Protein AF-A0A8J7RUN7-F1 (afdb_monomer)

Foldseek 3Di:
DDDDDDDDDDDDDDDDDDDDDDDPDDPPPPQQFAKAKAFEDDAPVNQKAKDFPDPPDPQQDPPGGIRTAGCAHPVGPHDDLQDKDKDQFTIKIAGQDQFKWQFKAKAKFKDDLPDPQLRVLQQQQKFKHAQNDTDRRHRPDGCCPPVGVVHIHHNGDIGGMIMIGHSNSPSNPDSGSRMYMYMYMYIDGPDD

Sequence (192 aa):
MASRRSVLIGLGGLVAGGGAILGTGAFDTVEAQRTVSVETTGDADALLALTPVNEDGPYVDDSGDTIQLTLGDADGNGLNQNAVTTFEELVAVTNNGTQTVDSITFTVDVTGTGSDDANADHEEAFGIVANGETIAATGDTNILSDDYYDTSLDSGEAVNFGAEIDLLNGDISDFNDDATFTLTISAEATDS

Structure (mmCIF, N/CA/C/O backbone):
data_AF-A0A8J7RUN7-F1
#
_entry.id   AF-A0A8J7RUN7-F1
#
loop_
_atom_site.group_PDB
_atom_site.id
_atom_site.type_symbol
_atom_site.label_atom_id
_atom_site.label_alt_id
_atom_site.label_comp_id
_atom_site.label_asym_id
_atom_site.label_entity_id
_atom_site.label_seq_id
_atom_site.pdbx_PDB_ins_code
_atom_site.Cartn_x
_atom_site.Cartn_y
_atom_site.Cartn_z
_atom_site.occupancy
_atom_site.B_iso_or_equiv
_atom_site.auth_seq_id
_atom_site.auth_comp_id
_atom_site.auth_asym_id
_atom_site.auth_atom_id
_atom_site.pdbx_PDB_model_num
ATOM 1 N N . MET A 1 1 ? 14.518 -11.359 -82.526 1.00 37.84 1 MET A N 1
ATOM 2 C CA . MET A 1 1 ? 14.608 -12.378 -81.457 1.00 37.84 1 MET A CA 1
ATOM 3 C C . MET A 1 1 ? 15.055 -11.668 -80.187 1.00 37.84 1 MET A C 1
ATOM 5 O O . MET A 1 1 ? 15.973 -10.864 -80.263 1.00 37.84 1 MET A O 1
ATOM 9 N N . ALA A 1 2 ? 14.334 -11.854 -79.083 1.00 43.78 2 ALA A N 1
ATOM 10 C CA . ALA A 1 2 ? 14.585 -11.189 -77.805 1.00 43.78 2 ALA A CA 1
ATOM 11 C C . ALA A 1 2 ? 15.950 -11.569 -77.204 1.00 43.78 2 ALA A C 1
ATOM 13 O O . ALA A 1 2 ? 16.348 -12.719 -77.333 1.00 43.78 2 ALA A O 1
ATOM 14 N N . SER A 1 3 ? 16.605 -10.650 -76.485 1.00 48.62 3 SER A N 1
ATOM 15 C CA . SER A 1 3 ? 17.049 -10.901 -75.101 1.00 48.62 3 SER A CA 1
ATOM 16 C C . SER A 1 3 ? 17.715 -9.662 -74.497 1.00 48.62 3 SER A C 1
ATOM 18 O O . SER A 1 3 ? 18.836 -9.294 -74.829 1.00 48.62 3 SER A O 1
ATOM 20 N N . ARG A 1 4 ? 17.018 -9.087 -73.523 1.00 54.78 4 ARG A N 1
ATOM 21 C CA . ARG A 1 4 ? 17.559 -8.383 -72.356 1.00 54.78 4 ARG A CA 1
ATOM 22 C C . ARG A 1 4 ? 18.619 -9.245 -71.640 1.00 54.78 4 ARG A C 1
ATOM 24 O O . ARG A 1 4 ? 18.358 -10.418 -71.384 1.00 54.78 4 ARG A O 1
ATOM 31 N N . ARG A 1 5 ? 19.792 -8.677 -71.349 1.00 61.12 5 ARG A N 1
ATOM 32 C CA . ARG A 1 5 ? 20.817 -9.182 -70.408 1.00 61.12 5 ARG A CA 1
ATOM 33 C C . ARG A 1 5 ? 21.358 -7.945 -69.676 1.00 61.12 5 ARG A C 1
ATOM 35 O O . ARG A 1 5 ? 21.904 -7.068 -70.333 1.00 61.12 5 ARG A O 1
ATOM 42 N N . SER A 1 6 ? 20.907 -7.669 -68.450 1.00 44.03 6 SER A N 1
ATOM 43 C CA . SER A 1 6 ? 21.378 -8.232 -67.162 1.00 44.03 6 SER A CA 1
ATOM 44 C C . SER A 1 6 ? 22.829 -7.813 -66.892 1.00 44.03 6 SER A C 1
ATOM 46 O O . SER A 1 6 ? 23.722 -8.286 -67.582 1.00 44.03 6 SER A O 1
ATOM 48 N N . VAL A 1 7 ? 23.067 -6.740 -66.129 1.00 54.50 7 VAL A N 1
ATOM 49 C CA . VAL A 1 7 ? 23.004 -6.587 -64.652 1.00 54.50 7 VAL A CA 1
ATOM 50 C C . VAL A 1 7 ? 24.372 -6.856 -64.003 1.00 54.50 7 VAL A C 1
ATOM 52 O O . VAL A 1 7 ? 24.853 -7.980 -63.980 1.00 54.50 7 VAL A O 1
ATOM 55 N N . LEU A 1 8 ? 24.930 -5.743 -63.509 1.00 48.66 8 LEU A N 1
ATOM 56 C CA . LEU A 1 8 ? 25.781 -5.518 -62.332 1.00 48.66 8 LEU A CA 1
ATOM 57 C C . LEU A 1 8 ? 27.062 -6.351 -62.131 1.00 48.66 8 LEU A C 1
ATOM 59 O O . LEU A 1 8 ? 27.082 -7.426 -61.543 1.00 48.66 8 LEU A O 1
ATOM 63 N N . ILE A 1 9 ? 28.158 -5.692 -62.516 1.00 54.75 9 ILE A N 1
ATOM 64 C CA . ILE A 1 9 ? 29.414 -5.548 -61.758 1.00 54.75 9 ILE A CA 1
ATOM 65 C C . ILE A 1 9 ? 29.065 -5.127 -60.303 1.00 54.75 9 ILE A C 1
ATOM 67 O O . ILE A 1 9 ? 28.163 -4.321 -60.119 1.00 54.75 9 ILE A O 1
ATOM 71 N N . GLY A 1 10 ? 29.716 -5.591 -59.239 1.00 47.50 10 GLY A N 1
ATOM 72 C CA . GLY A 1 10 ? 31.067 -6.112 -59.201 1.00 47.50 10 GLY A CA 1
ATOM 73 C C . GLY A 1 10 ? 31.466 -6.806 -57.905 1.00 47.50 10 GLY A C 1
ATOM 74 O O . GLY A 1 10 ? 30.709 -6.958 -56.952 1.00 47.50 10 GLY A O 1
ATOM 75 N N . LEU A 1 11 ? 32.717 -7.244 -57.979 1.00 49.31 11 LEU A N 1
ATOM 76 C CA . LEU A 1 11 ? 33.501 -8.014 -57.036 1.00 49.31 11 LEU A CA 1
ATOM 77 C C . LEU A 1 11 ? 33.704 -7.301 -55.690 1.00 49.31 11 LEU A C 1
ATOM 79 O O . LEU A 1 11 ? 34.275 -6.216 -55.634 1.00 49.31 11 LEU A O 1
ATOM 83 N N . GLY A 1 12 ? 33.418 -8.027 -54.618 1.00 43.50 12 GLY A N 1
ATOM 84 C CA . GLY A 1 12 ? 34.161 -8.023 -53.359 1.00 43.50 12 GLY A CA 1
ATOM 85 C C . GLY A 1 12 ? 33.809 -9.347 -52.686 1.00 43.50 12 GLY A C 1
ATOM 86 O O . GLY A 1 12 ? 32.638 -9.669 -52.573 1.00 43.50 12 GLY A O 1
ATOM 87 N N . GLY A 1 13 ? 34.692 -10.263 -52.331 1.00 47.41 13 GLY A N 1
ATOM 88 C CA . GLY A 1 13 ? 36.127 -10.242 -52.135 1.00 47.41 13 GLY A CA 1
ATOM 89 C C . GLY A 1 13 ? 36.350 -11.219 -50.981 1.00 47.41 13 GLY A C 1
ATOM 90 O O . GLY A 1 13 ? 35.940 -10.921 -49.871 1.00 47.41 13 GLY A O 1
ATOM 91 N N . LEU A 1 14 ? 36.961 -12.373 -51.275 1.00 41.72 14 LEU A N 1
ATOM 92 C CA . LEU A 1 14 ? 37.485 -13.373 -50.328 1.00 41.72 14 LEU A CA 1
ATOM 93 C C . LEU A 1 14 ? 36.469 -14.266 -49.583 1.00 41.72 14 LEU A C 1
ATOM 95 O O . LEU A 1 14 ? 36.111 -14.039 -48.435 1.00 41.72 14 LEU A O 1
ATOM 99 N N . VAL A 1 15 ? 36.142 -15.396 -50.218 1.00 52.69 15 VAL A N 1
ATOM 100 C CA . VAL A 1 15 ? 35.814 -16.657 -49.534 1.00 52.69 15 VAL A CA 1
ATOM 101 C C . VAL A 1 15 ? 37.063 -17.533 -49.585 1.00 52.69 15 VAL A C 1
ATOM 103 O O . VAL A 1 15 ? 37.495 -17.861 -50.688 1.00 52.69 15 VAL A O 1
ATOM 106 N N . ALA A 1 16 ? 37.630 -17.892 -48.427 1.00 49.75 16 ALA A N 1
ATOM 107 C CA . ALA A 1 16 ? 38.258 -19.196 -48.146 1.00 49.75 16 ALA A CA 1
ATOM 108 C C . ALA A 1 16 ? 39.084 -19.142 -46.846 1.00 49.75 16 ALA A C 1
ATOM 110 O O . ALA A 1 16 ? 40.251 -18.762 -46.849 1.00 49.75 16 ALA A O 1
ATOM 111 N N . GLY A 1 17 ? 38.489 -19.578 -45.739 1.00 41.03 17 GLY A N 1
ATOM 112 C CA . GLY A 1 17 ? 39.186 -19.857 -44.483 1.00 41.03 17 GLY A CA 1
ATOM 113 C C . GLY A 1 17 ? 38.166 -20.327 -43.455 1.00 41.03 17 GLY A C 1
ATOM 114 O O . GLY A 1 17 ? 37.263 -19.575 -43.125 1.00 41.03 17 GLY A O 1
ATOM 115 N N . GLY A 1 18 ? 38.227 -21.601 -43.069 1.00 44.06 18 GLY A N 1
ATOM 116 C CA . GLY A 1 18 ? 37.151 -22.307 -42.372 1.00 44.06 18 GLY A CA 1
ATOM 117 C C . GLY A 1 18 ? 36.692 -21.695 -41.045 1.00 44.06 18 GLY A C 1
ATOM 118 O O . GLY A 1 18 ? 37.484 -21.151 -40.285 1.00 44.06 18 GLY A O 1
ATOM 119 N N . GLY A 1 19 ? 35.403 -21.874 -40.758 1.00 41.16 19 GLY A N 1
ATOM 120 C CA . GLY A 1 19 ? 34.798 -21.591 -39.461 1.00 41.16 19 GLY A CA 1
ATOM 121 C C . GLY A 1 19 ? 33.314 -21.267 -39.606 1.00 41.16 19 GLY A C 1
ATOM 122 O O . GLY A 1 19 ? 32.979 -20.237 -40.165 1.00 41.16 19 GLY A O 1
ATOM 123 N N . ALA A 1 20 ? 32.463 -22.183 -39.141 1.00 43.12 20 ALA A N 1
ATOM 124 C CA . ALA A 1 20 ? 31.067 -21.987 -38.740 1.00 43.12 20 ALA A CA 1
ATOM 125 C C . ALA A 1 20 ? 30.134 -21.138 -39.643 1.00 43.12 20 ALA A C 1
ATOM 127 O O . ALA A 1 20 ? 30.130 -19.912 -39.645 1.00 43.12 20 ALA A O 1
ATOM 128 N N . ILE A 1 21 ? 29.197 -21.834 -40.294 1.00 52.44 21 ILE A N 1
ATOM 129 C CA . ILE A 1 21 ? 27.798 -21.376 -40.321 1.00 52.44 21 ILE A CA 1
ATOM 130 C C . ILE A 1 21 ? 27.353 -21.253 -38.846 1.00 52.44 21 ILE A C 1
ATOM 132 O O . ILE A 1 21 ? 27.826 -22.055 -38.041 1.00 52.44 21 ILE A O 1
ATOM 136 N N . LEU A 1 22 ? 26.393 -20.369 -38.535 1.00 41.56 22 LEU A N 1
ATOM 137 C CA . LEU A 1 22 ? 25.716 -20.174 -37.230 1.00 41.56 22 LEU A CA 1
ATOM 138 C C . LEU A 1 22 ? 26.396 -19.099 -36.345 1.00 41.56 22 LEU A C 1
ATOM 140 O O . LEU A 1 22 ? 27.591 -19.163 -36.110 1.00 41.56 22 LEU A O 1
ATOM 144 N N . GLY A 1 23 ? 25.712 -18.089 -35.813 1.00 44.91 23 GLY A N 1
ATOM 145 C CA . GLY A 1 23 ? 24.278 -17.852 -35.777 1.00 44.91 23 GLY A CA 1
ATOM 146 C C . GLY A 1 23 ? 23.950 -16.382 -35.539 1.00 44.91 23 GLY A C 1
ATOM 147 O O . GLY A 1 23 ? 24.764 -15.593 -35.071 1.00 44.91 23 GLY A O 1
ATOM 148 N N . THR A 1 24 ? 22.716 -16.046 -35.889 1.00 50.69 24 THR A N 1
ATOM 149 C CA . THR A 1 24 ? 21.921 -15.039 -35.194 1.00 50.69 24 THR A CA 1
ATOM 150 C C . THR A 1 24 ? 22.024 -15.315 -33.693 1.00 50.69 24 THR A C 1
ATOM 152 O O . THR A 1 24 ? 21.424 -16.268 -33.200 1.00 50.69 24 THR A O 1
ATOM 155 N N . GLY A 1 25 ? 22.851 -14.570 -32.979 1.00 40.62 25 GLY A N 1
ATOM 156 C CA . GLY A 1 25 ? 23.018 -14.723 -31.541 1.00 40.62 25 GLY A CA 1
ATOM 157 C C . GLY A 1 25 ? 23.361 -13.356 -30.984 1.00 40.62 25 GLY A C 1
ATOM 158 O O . GLY A 1 25 ? 24.331 -12.759 -31.429 1.00 40.62 25 GLY A O 1
ATOM 159 N N . ALA A 1 26 ? 22.590 -12.783 -30.087 1.00 53.44 26 ALA A N 1
ATOM 160 C CA . ALA A 1 26 ? 21.316 -13.177 -29.516 1.00 53.44 26 ALA A CA 1
ATOM 161 C C . ALA A 1 26 ? 20.659 -11.861 -29.082 1.00 53.44 26 ALA A C 1
ATOM 163 O O . ALA A 1 26 ? 21.292 -10.808 -29.145 1.00 53.44 26 ALA A O 1
ATOM 164 N N . PHE A 1 27 ? 19.400 -11.907 -28.666 1.00 40.06 27 PHE A N 1
ATOM 165 C CA . PHE A 1 27 ? 18.903 -10.881 -27.762 1.00 40.06 27 PHE A CA 1
ATOM 166 C C . PHE A 1 27 ? 19.936 -10.753 -26.638 1.00 40.06 27 PHE A C 1
ATOM 168 O O . PHE A 1 27 ? 20.283 -11.767 -26.029 1.00 40.06 27 PHE A O 1
ATOM 175 N N . ASP A 1 28 ? 20.481 -9.558 -26.425 1.00 37.19 28 ASP A N 1
ATOM 176 C CA . ASP A 1 28 ? 21.028 -9.233 -25.118 1.00 37.19 28 ASP A CA 1
ATOM 177 C C . ASP A 1 28 ? 19.823 -9.360 -24.190 1.00 37.19 28 ASP A C 1
ATOM 179 O O . ASP A 1 28 ? 18.948 -8.494 -24.166 1.00 37.19 28 ASP A O 1
ATOM 183 N N . THR A 1 29 ? 19.667 -10.525 -23.561 1.00 34.75 29 THR A N 1
ATOM 184 C CA . THR A 1 29 ? 18.713 -10.681 -22.476 1.00 34.75 29 THR A CA 1
ATOM 185 C C . THR A 1 29 ? 19.195 -9.687 -21.435 1.00 34.75 29 THR A C 1
ATOM 187 O O . THR A 1 29 ? 20.242 -9.889 -20.825 1.00 34.75 29 THR A O 1
ATOM 190 N N . VAL A 1 30 ? 18.509 -8.552 -21.327 1.00 34.09 30 VAL A N 1
ATOM 191 C CA . VAL A 1 30 ? 18.733 -7.615 -20.236 1.00 34.09 30 VAL A CA 1
ATOM 192 C C . VAL A 1 30 ? 18.234 -8.344 -18.993 1.00 34.09 30 VAL A C 1
ATOM 194 O O . VAL A 1 30 ? 17.037 -8.403 -18.724 1.00 34.09 30 VAL A O 1
ATOM 197 N N . GLU A 1 31 ? 19.167 -9.019 -18.325 1.00 36.66 31 GLU A N 1
ATOM 198 C CA . GLU A 1 31 ? 18.997 -9.660 -17.025 1.00 36.66 31 GLU A CA 1
ATOM 199 C C . GLU A 1 31 ? 18.919 -8.559 -15.974 1.00 36.66 31 GLU A C 1
ATOM 201 O O . GLU A 1 31 ? 19.903 -8.191 -15.336 1.00 36.66 31 GLU A O 1
ATOM 206 N N . ALA A 1 32 ? 17.733 -7.992 -15.864 1.00 32.03 32 ALA A N 1
ATOM 207 C CA . ALA A 1 32 ? 17.407 -6.961 -14.911 1.00 32.03 32 ALA A CA 1
ATOM 208 C C . ALA A 1 32 ? 16.613 -7.609 -13.775 1.00 32.03 32 ALA A C 1
ATOM 210 O O . ALA A 1 32 ? 15.523 -8.146 -13.987 1.00 32.03 32 ALA A O 1
ATOM 211 N N . GLN A 1 33 ? 17.214 -7.645 -12.589 1.00 30.48 33 GLN A N 1
ATOM 212 C CA . GLN A 1 33 ? 16.551 -8.088 -11.364 1.00 30.48 33 GLN A CA 1
ATOM 213 C C . GLN A 1 33 ? 15.736 -6.897 -10.864 1.00 30.48 33 GLN A C 1
ATOM 215 O O . GLN A 1 33 ? 16.323 -5.906 -10.444 1.00 30.48 33 GLN A O 1
ATOM 220 N N . ARG A 1 34 ? 14.405 -6.972 -10.949 1.00 45.78 34 ARG A N 1
ATOM 221 C CA . ARG A 1 34 ? 13.511 -5.860 -10.603 1.00 45.78 34 ARG A CA 1
ATOM 222 C C . ARG A 1 34 ? 12.738 -6.201 -9.341 1.00 45.78 34 ARG A C 1
ATOM 224 O O . ARG A 1 34 ? 11.845 -7.046 -9.347 1.00 45.78 34 ARG A O 1
ATOM 231 N N . THR A 1 35 ? 13.089 -5.544 -8.245 1.00 37.16 35 THR A N 1
ATOM 232 C CA . THR A 1 35 ? 12.407 -5.724 -6.961 1.00 37.16 35 THR A CA 1
ATOM 233 C C . THR A 1 35 ? 11.549 -4.500 -6.692 1.00 37.16 35 THR A C 1
ATOM 235 O O . THR A 1 35 ? 12.094 -3.428 -6.460 1.00 37.16 35 THR A O 1
ATOM 238 N N . VAL A 1 36 ? 10.222 -4.654 -6.666 1.00 46.31 36 VAL A N 1
ATOM 239 C CA . VAL A 1 36 ? 9.333 -3.623 -6.116 1.00 46.31 36 VAL A CA 1
ATOM 240 C C . VAL A 1 36 ? 9.151 -3.911 -4.634 1.00 46.31 36 VAL A C 1
ATOM 242 O O . VAL A 1 36 ? 8.412 -4.796 -4.210 1.00 46.31 36 VAL A O 1
ATOM 245 N N . SER A 1 37 ? 9.910 -3.196 -3.815 1.00 46.38 37 SER A N 1
ATOM 246 C CA . SER A 1 37 ? 9.748 -3.268 -2.368 1.00 46.38 37 SER A CA 1
ATOM 247 C C . SER A 1 37 ? 8.673 -2.274 -1.970 1.00 46.38 37 SER A C 1
ATOM 249 O O . SER A 1 37 ? 8.980 -1.093 -1.987 1.00 46.38 37 SER A O 1
ATOM 251 N N . VAL A 1 38 ? 7.456 -2.728 -1.639 1.00 50.75 38 VAL A N 1
ATOM 252 C CA . VAL A 1 38 ? 6.399 -1.852 -1.117 1.00 50.75 38 VAL A CA 1
ATOM 253 C C . VAL A 1 38 ? 6.602 -1.693 0.386 1.00 50.75 38 VAL A C 1
ATOM 255 O O . VAL A 1 38 ? 6.182 -2.521 1.194 1.00 50.75 38 VAL A O 1
ATOM 258 N N . GLU A 1 39 ? 7.308 -0.636 0.773 1.00 49.03 39 GLU A N 1
ATOM 259 C CA . GLU A 1 39 ? 7.454 -0.281 2.186 1.00 49.03 39 GLU A CA 1
ATOM 260 C C . GLU A 1 39 ? 6.138 0.310 2.686 1.00 49.03 39 GLU A C 1
ATOM 262 O O . GLU A 1 39 ? 5.683 1.320 2.150 1.00 49.03 39 GLU A O 1
ATOM 267 N N . THR A 1 40 ? 5.522 -0.330 3.686 1.00 49.50 40 THR A N 1
ATO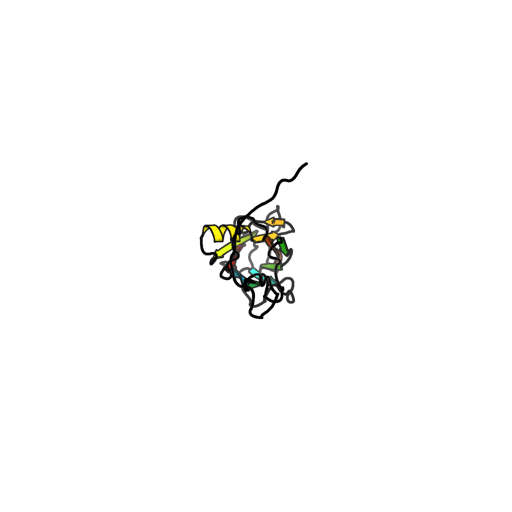M 268 C CA . THR A 1 40 ? 4.313 0.186 4.327 1.00 49.50 40 THR A CA 1
ATOM 269 C C . THR A 1 40 ? 4.718 1.031 5.515 1.00 49.50 40 THR A C 1
ATOM 271 O O . THR A 1 40 ? 5.110 0.499 6.551 1.00 49.50 40 THR A O 1
ATOM 274 N N . THR A 1 41 ? 4.614 2.350 5.400 1.00 52.09 41 THR A N 1
ATOM 275 C CA . THR A 1 41 ? 4.754 3.187 6.596 1.00 52.09 41 THR A CA 1
ATOM 276 C C . THR A 1 41 ? 3.409 3.196 7.312 1.00 52.09 41 THR A C 1
ATOM 278 O O . THR A 1 41 ? 2.417 3.672 6.759 1.00 52.09 41 THR A O 1
ATOM 281 N N . GLY A 1 42 ? 3.370 2.602 8.507 1.00 49.03 42 GLY A N 1
ATOM 282 C CA . GLY A 1 42 ? 2.187 2.593 9.361 1.00 49.03 42 GLY A CA 1
ATOM 283 C C . GLY A 1 42 ? 1.782 3.995 9.824 1.00 49.03 42 GLY A C 1
ATOM 284 O O . GLY A 1 42 ? 2.628 4.881 9.956 1.00 49.03 42 GLY A O 1
ATOM 285 N N . ASP A 1 43 ? 0.475 4.133 10.068 1.00 54.34 43 ASP A N 1
ATOM 286 C CA . ASP A 1 43 ? -0.253 5.279 10.626 1.00 54.34 43 ASP A CA 1
ATOM 287 C C . ASP A 1 43 ? 0.592 6.172 11.557 1.00 54.34 43 ASP A C 1
ATOM 289 O O . ASP A 1 43 ? 1.284 5.684 12.456 1.00 54.34 43 ASP A O 1
ATOM 293 N N . ALA A 1 44 ? 0.475 7.493 11.377 1.00 43.38 44 ALA A N 1
ATOM 294 C CA . ALA A 1 44 ? 1.100 8.511 12.219 1.00 43.38 44 ALA A CA 1
ATOM 295 C C . ALA A 1 44 ? 0.851 8.303 13.732 1.00 43.38 44 ALA A C 1
ATOM 297 O O . ALA A 1 44 ? 1.675 8.748 14.538 1.00 43.38 44 ALA A O 1
ATOM 298 N N . ASP A 1 45 ? -0.220 7.592 14.110 1.00 49.38 45 ASP A N 1
ATOM 299 C CA . ASP A 1 45 ? -0.622 7.291 15.487 1.00 49.38 45 ASP A CA 1
ATOM 300 C C . ASP A 1 45 ? -0.496 5.804 15.915 1.00 49.38 45 ASP A C 1
ATOM 302 O O . ASP A 1 45 ? -0.823 5.466 17.059 1.00 49.38 45 ASP A O 1
ATOM 306 N N . ALA A 1 46 ? 0.046 4.912 15.070 1.00 58.59 46 ALA A N 1
ATOM 307 C CA . ALA A 1 46 ? 0.225 3.473 15.343 1.00 58.59 46 ALA A CA 1
ATOM 308 C C . ALA A 1 46 ? -1.064 2.707 15.744 1.00 58.59 46 ALA A C 1
ATOM 310 O O . ALA A 1 46 ? -1.017 1.733 16.505 1.00 58.59 46 ALA A O 1
ATOM 311 N N . LEU A 1 47 ? -2.224 3.135 15.240 1.00 63.03 47 LEU A N 1
ATOM 312 C CA . LEU A 1 47 ? -3.536 2.538 15.504 1.00 63.03 47 LEU A CA 1
ATOM 313 C C . LEU A 1 47 ? -3.791 1.272 14.686 1.00 63.03 47 LEU A C 1
ATOM 315 O O . LEU A 1 47 ? -4.664 0.490 15.052 1.00 63.03 47 LEU A O 1
ATOM 319 N N . LEU A 1 48 ? -3.058 1.056 13.593 1.00 72.00 48 LEU A N 1
ATOM 320 C CA . LEU A 1 48 ? -3.308 -0.047 12.671 1.00 72.00 48 LEU A CA 1
ATOM 321 C C . LEU A 1 48 ? -2.320 -1.202 12.849 1.00 72.00 48 LEU A C 1
ATOM 323 O O . LEU A 1 48 ? -1.120 -0.997 13.014 1.00 72.00 48 LEU A O 1
ATOM 327 N N . ALA A 1 49 ? -2.832 -2.428 12.753 1.00 74.44 49 ALA A N 1
ATOM 328 C CA . ALA A 1 49 ? -2.032 -3.618 12.494 1.00 74.44 49 ALA A CA 1
ATOM 329 C C . ALA A 1 49 ? -2.237 -4.056 11.038 1.00 74.44 49 ALA A C 1
ATOM 331 O O . ALA A 1 49 ? -3.377 -4.148 10.575 1.00 74.44 49 ALA A O 1
ATOM 332 N N . LEU A 1 50 ? -1.136 -4.326 10.336 1.00 72.25 50 LEU A N 1
ATOM 333 C CA . LEU A 1 50 ? -1.125 -4.810 8.957 1.00 72.25 50 LEU A CA 1
ATOM 334 C C . LEU A 1 50 ? -0.683 -6.270 8.966 1.00 72.25 50 LEU A C 1
ATOM 336 O O . LEU A 1 50 ? 0.395 -6.582 9.465 1.00 72.25 50 LEU A O 1
ATOM 340 N N . THR A 1 51 ? -1.513 -7.165 8.439 1.00 72.88 51 THR A N 1
ATOM 341 C CA . THR A 1 51 ? -1.185 -8.596 8.374 1.00 72.88 51 THR A CA 1
ATOM 342 C C . THR A 1 51 ? -1.471 -9.143 6.984 1.00 72.88 51 THR A C 1
ATOM 344 O O . THR A 1 51 ? -2.564 -8.883 6.468 1.00 72.88 51 THR A O 1
ATOM 347 N N . PRO A 1 52 ? -0.556 -9.916 6.371 1.00 70.94 52 PRO A N 1
ATOM 348 C CA . PRO A 1 52 ? -0.852 -10.596 5.118 1.00 70.94 52 PRO A CA 1
ATOM 349 C C . PRO A 1 52 ? -2.072 -11.503 5.274 1.00 70.94 52 PRO A C 1
ATOM 351 O O . PRO A 1 52 ? -2.179 -12.261 6.235 1.00 70.94 52 PRO A O 1
ATOM 354 N N . VAL A 1 53 ? -2.981 -11.472 4.298 1.00 69.50 53 VAL A N 1
ATOM 355 C CA . VAL A 1 53 ? -4.132 -12.393 4.266 1.00 69.50 53 VAL A CA 1
ATOM 356 C C . VAL A 1 53 ? -3.667 -13.835 4.016 1.00 69.50 53 VAL A C 1
ATOM 358 O O . VAL A 1 53 ? -4.313 -14.789 4.451 1.00 69.50 53 VAL A O 1
ATOM 361 N N . ASN A 1 54 ? -2.524 -14.010 3.344 1.00 65.88 54 ASN A N 1
ATOM 362 C CA . ASN A 1 54 ? -1.899 -15.306 3.105 1.00 65.88 54 ASN A CA 1
ATOM 363 C C . ASN A 1 54 ? -0.414 -15.285 3.500 1.00 65.88 54 ASN A C 1
ATOM 365 O O . ASN A 1 54 ? 0.424 -14.834 2.723 1.00 65.88 54 ASN A O 1
ATOM 369 N N . GLU A 1 55 ? -0.109 -15.808 4.691 1.00 58.66 55 GLU A N 1
ATOM 370 C CA . GLU A 1 55 ? 1.247 -15.884 5.266 1.00 58.66 55 GLU A CA 1
ATOM 371 C C . GLU A 1 55 ? 2.221 -16.750 4.438 1.00 58.66 55 GLU A C 1
ATOM 373 O O . GLU A 1 55 ? 3.430 -16.560 4.515 1.00 58.66 55 GLU A O 1
ATOM 378 N N . ASP A 1 56 ? 1.707 -17.680 3.620 1.00 55.56 56 ASP A N 1
ATOM 379 C CA . ASP A 1 56 ? 2.501 -18.550 2.734 1.00 55.56 56 ASP A CA 1
ATOM 380 C C . ASP A 1 56 ? 2.532 -18.035 1.274 1.00 55.56 56 ASP A C 1
ATOM 382 O O . ASP A 1 56 ? 2.968 -18.740 0.354 1.00 55.56 56 ASP A O 1
ATOM 386 N N . GLY A 1 57 ? 2.008 -16.831 1.019 1.00 52.41 57 GLY A N 1
ATOM 387 C CA . GLY A 1 57 ? 1.980 -16.227 -0.310 1.00 52.41 57 GLY A CA 1
ATOM 388 C C . GLY A 1 57 ? 3.387 -15.839 -0.786 1.00 52.41 57 GLY A C 1
ATOM 389 O O . GLY A 1 57 ? 4.153 -15.270 -0.017 1.00 52.41 57 GLY A O 1
ATOM 390 N N . PRO A 1 58 ? 3.754 -16.054 -2.064 1.00 50.88 58 PRO A N 1
ATOM 391 C CA . PRO A 1 58 ? 5.106 -15.757 -2.563 1.00 50.88 58 PRO A CA 1
ATOM 392 C C . PRO A 1 58 ? 5.388 -14.249 -2.742 1.00 50.88 58 PRO A C 1
ATOM 394 O O . PRO A 1 58 ? 6.344 -13.880 -3.417 1.00 50.88 58 PRO A O 1
ATOM 397 N N . TYR A 1 59 ? 4.524 -13.389 -2.200 1.00 55.00 59 TYR A N 1
ATOM 398 C CA . TYR A 1 59 ? 4.359 -11.984 -2.577 1.00 55.00 59 TYR A CA 1
ATOM 399 C C . TYR A 1 59 ? 4.249 -11.029 -1.380 1.00 55.00 59 TYR A C 1
ATOM 401 O O . TYR A 1 59 ? 4.092 -9.829 -1.586 1.00 55.00 59 TYR A O 1
ATOM 409 N N . VAL A 1 60 ? 4.278 -11.548 -0.147 1.00 55.28 60 VAL A N 1
ATOM 410 C CA . VAL A 1 60 ? 4.263 -10.742 1.079 1.00 55.28 60 VAL A CA 1
ATOM 411 C C . VAL A 1 60 ? 5.218 -11.383 2.081 1.00 55.28 60 VAL A C 1
ATOM 413 O O . VAL A 1 60 ? 5.068 -12.561 2.391 1.00 55.28 60 VAL A O 1
ATOM 416 N N . ASP A 1 61 ? 6.208 -10.630 2.561 1.00 54.78 61 ASP A N 1
ATOM 417 C CA . ASP A 1 61 ? 7.096 -11.053 3.651 1.00 54.78 61 ASP A CA 1
ATOM 418 C C . ASP A 1 61 ? 6.621 -10.424 4.970 1.00 54.78 61 ASP A C 1
ATOM 420 O O . ASP A 1 61 ? 6.318 -9.237 5.024 1.00 54.78 61 ASP A O 1
ATOM 424 N N . ASP A 1 62 ? 6.559 -11.218 6.037 1.00 49.12 62 ASP A N 1
ATOM 425 C CA . ASP A 1 62 ? 6.054 -10.839 7.370 1.00 49.12 62 ASP A CA 1
ATOM 426 C C . ASP A 1 62 ? 7.147 -10.177 8.236 1.00 49.12 62 ASP A C 1
ATOM 428 O O . ASP A 1 62 ? 7.230 -10.350 9.452 1.00 49.12 62 ASP A O 1
ATOM 432 N N . SER A 1 63 ? 8.061 -9.415 7.627 1.00 52.12 63 SER A N 1
ATOM 433 C CA . SER A 1 63 ? 9.132 -8.743 8.378 1.00 52.12 63 SER A CA 1
ATOM 434 C C . SER A 1 63 ? 8.664 -7.493 9.147 1.00 52.12 63 SER A C 1
ATOM 436 O O . SER A 1 63 ? 9.471 -6.855 9.826 1.00 52.12 63 SER A O 1
ATOM 438 N N . GLY A 1 64 ? 7.353 -7.218 9.148 1.00 45.66 64 GLY A N 1
ATOM 439 C CA . GLY A 1 64 ? 6.660 -6.389 10.141 1.00 45.66 64 GLY A CA 1
ATOM 440 C C . GLY A 1 64 ? 6.169 -5.032 9.640 1.00 45.66 64 GLY A C 1
ATOM 441 O O . GLY A 1 64 ? 5.171 -4.553 10.160 1.00 45.66 64 GLY A O 1
ATOM 442 N N . ASP A 1 65 ? 6.806 -4.455 8.615 1.00 48.78 65 ASP A N 1
ATOM 443 C CA . ASP A 1 65 ? 6.484 -3.108 8.099 1.00 48.78 65 ASP A CA 1
ATOM 444 C C . ASP A 1 65 ? 6.649 -2.993 6.562 1.00 48.78 65 ASP A C 1
ATOM 446 O O . ASP A 1 65 ? 6.755 -1.900 6.004 1.00 48.78 65 ASP A O 1
ATOM 450 N N . THR A 1 66 ? 6.767 -4.101 5.826 1.00 48.34 66 THR A N 1
ATOM 451 C CA . THR A 1 66 ? 7.028 -4.066 4.373 1.00 48.34 66 THR A CA 1
ATOM 452 C C . THR A 1 66 ? 6.303 -5.200 3.665 1.00 48.34 66 THR A C 1
ATOM 454 O O . THR A 1 66 ? 6.526 -6.365 3.968 1.00 48.34 66 THR A O 1
ATOM 457 N N . ILE A 1 67 ? 5.476 -4.865 2.674 1.00 55.59 67 ILE A N 1
ATOM 458 C CA . ILE A 1 67 ? 4.906 -5.834 1.735 1.00 55.59 67 ILE A CA 1
ATOM 459 C C . ILE A 1 67 ? 5.869 -5.916 0.549 1.00 55.59 67 ILE A C 1
ATOM 461 O O . ILE A 1 67 ? 5.856 -5.082 -0.348 1.00 55.59 67 ILE A O 1
ATOM 465 N N . GLN A 1 68 ? 6.762 -6.900 0.518 1.00 55.62 68 GLN A N 1
ATOM 466 C CA . GLN A 1 68 ? 7.695 -7.008 -0.605 1.00 55.62 68 GLN A CA 1
ATOM 467 C C . GLN A 1 68 ? 7.085 -7.792 -1.772 1.00 55.62 68 GLN A C 1
ATOM 469 O O . GLN A 1 68 ? 6.870 -8.997 -1.658 1.00 55.62 68 GLN A O 1
ATOM 474 N N . LEU A 1 69 ? 6.884 -7.128 -2.916 1.00 57.88 69 LEU A N 1
ATOM 475 C CA . LEU A 1 69 ? 6.329 -7.745 -4.117 1.00 57.88 69 LEU A CA 1
ATOM 476 C C . LEU A 1 69 ? 7.380 -7.862 -5.231 1.00 57.88 69 LEU A C 1
ATOM 478 O O . LEU A 1 69 ? 7.751 -6.899 -5.899 1.00 57.88 69 LEU A O 1
ATOM 482 N N . THR A 1 70 ? 7.868 -9.074 -5.482 1.00 55.00 70 THR A N 1
ATOM 483 C CA . THR A 1 70 ? 8.909 -9.289 -6.498 1.00 55.00 70 THR A CA 1
ATOM 484 C C . THR A 1 70 ? 8.340 -9.284 -7.927 1.00 55.00 70 THR A C 1
ATOM 486 O O . THR A 1 70 ? 7.570 -10.170 -8.314 1.00 55.00 70 THR A O 1
ATOM 489 N N . LEU A 1 71 ? 8.774 -8.322 -8.753 1.00 53.88 71 LEU A N 1
ATOM 490 C CA . LEU A 1 71 ? 8.419 -8.214 -10.173 1.00 53.88 71 LEU A CA 1
ATOM 491 C C . LEU A 1 71 ? 9.389 -9.004 -11.064 1.00 53.88 71 LEU A C 1
ATOM 493 O O . LEU A 1 71 ? 10.105 -8.446 -11.889 1.00 53.88 71 LEU A O 1
ATOM 497 N N . GLY A 1 72 ? 9.384 -10.324 -10.935 1.00 48.38 72 GLY A N 1
ATOM 498 C CA . GLY A 1 72 ? 10.142 -11.191 -11.839 1.00 48.38 72 GLY A CA 1
ATOM 499 C C . GLY A 1 72 ? 11.581 -11.443 -11.379 1.00 48.38 72 GLY A C 1
ATOM 500 O O . GLY A 1 72 ? 12.269 -10.546 -10.901 1.00 48.38 72 GLY A O 1
ATOM 501 N N . ASP A 1 73 ? 12.063 -12.665 -11.578 1.00 49.56 73 ASP A N 1
ATOM 502 C CA . ASP A 1 73 ? 13.458 -13.062 -11.438 1.00 49.56 73 ASP A CA 1
ATOM 503 C C . ASP A 1 73 ? 13.981 -13.694 -12.741 1.00 49.56 73 ASP A C 1
ATOM 505 O O . ASP A 1 73 ? 13.250 -13.905 -13.716 1.00 49.56 73 ASP A O 1
ATOM 509 N N . ALA A 1 74 ? 15.280 -13.998 -12.761 1.00 41.81 74 ALA A N 1
ATOM 510 C CA . ALA A 1 74 ? 15.962 -14.597 -13.908 1.00 41.81 74 ALA A CA 1
ATOM 511 C C . ALA A 1 74 ? 15.444 -16.005 -14.281 1.00 41.81 74 ALA A C 1
ATOM 513 O O . ALA A 1 74 ? 15.703 -16.478 -15.389 1.00 41.81 74 ALA A O 1
ATOM 514 N N . ASP A 1 75 ? 14.696 -16.659 -13.390 1.00 52.78 75 ASP A N 1
ATOM 515 C CA . ASP A 1 75 ? 14.084 -17.971 -13.598 1.00 52.78 75 ASP A CA 1
ATOM 516 C C . ASP A 1 75 ? 12.635 -17.862 -14.129 1.00 52.78 75 ASP A C 1
ATOM 518 O O . ASP A 1 75 ? 11.999 -18.878 -14.424 1.00 52.78 75 ASP A O 1
ATOM 522 N N . GLY A 1 76 ? 12.127 -16.636 -14.318 1.00 48.28 76 GLY A N 1
ATOM 523 C CA . GLY A 1 76 ? 10.769 -16.351 -14.779 1.00 48.28 76 GLY A CA 1
ATOM 524 C C . GLY A 1 76 ? 9.726 -16.317 -13.658 1.00 48.28 76 GLY A C 1
ATOM 525 O O . GLY A 1 76 ? 8.532 -16.404 -13.950 1.00 48.28 76 GLY A O 1
ATOM 526 N N . ASN A 1 77 ? 10.147 -16.207 -12.393 1.00 51.53 77 ASN A N 1
ATOM 527 C CA . ASN A 1 77 ? 9.250 -16.116 -11.243 1.00 51.53 77 ASN A CA 1
ATOM 528 C C . ASN A 1 77 ? 8.960 -14.656 -10.894 1.00 51.53 77 ASN A C 1
ATOM 530 O O . ASN A 1 77 ? 9.871 -13.912 -10.571 1.00 51.53 77 ASN A O 1
ATOM 534 N N . GLY A 1 78 ? 7.692 -14.250 -10.904 1.00 60.16 78 GLY A N 1
ATOM 535 C CA . GLY A 1 78 ? 7.228 -12.914 -10.511 1.00 60.16 78 GLY A CA 1
ATOM 536 C C . GLY A 1 78 ? 6.245 -12.342 -11.530 1.00 60.16 78 GLY A C 1
ATOM 537 O O . GLY A 1 78 ? 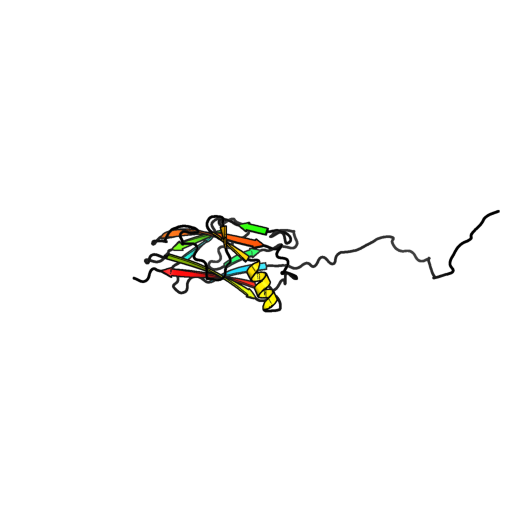5.658 -13.113 -12.294 1.00 60.16 78 GLY A O 1
ATOM 538 N N . LEU A 1 79 ? 5.994 -11.029 -11.517 1.00 64.69 79 LEU A N 1
ATOM 539 C CA . LEU A 1 79 ? 4.919 -10.475 -12.348 1.00 64.69 79 LEU A CA 1
ATOM 540 C C . LEU A 1 79 ? 5.253 -10.486 -13.839 1.00 64.69 79 LEU A C 1
ATOM 542 O O . LEU A 1 79 ? 6.381 -10.246 -14.270 1.00 64.69 79 LEU A O 1
ATOM 546 N N . ASN A 1 80 ? 4.227 -10.751 -14.644 1.00 65.44 80 ASN A N 1
ATOM 547 C CA . ASN A 1 80 ? 4.331 -10.652 -16.088 1.00 65.44 80 ASN A CA 1
ATOM 548 C C . ASN A 1 80 ? 4.388 -9.173 -16.491 1.00 65.44 80 ASN A C 1
ATOM 550 O O . ASN A 1 80 ? 3.398 -8.463 -16.366 1.00 65.44 80 ASN A O 1
ATOM 554 N N . GLN A 1 81 ? 5.524 -8.754 -17.048 1.00 67.75 81 GLN A N 1
ATOM 555 C CA . GLN A 1 81 ? 5.792 -7.379 -17.496 1.00 67.75 81 GLN A CA 1
ATOM 556 C C . GLN A 1 81 ? 4.879 -6.879 -18.628 1.00 67.75 81 GLN A C 1
ATOM 558 O O . GLN A 1 81 ? 4.943 -5.717 -18.996 1.00 67.75 81 GLN A O 1
ATOM 563 N N . ASN A 1 82 ? 4.048 -7.743 -19.210 1.00 73.94 82 ASN A N 1
ATOM 564 C CA . ASN A 1 82 ? 3.043 -7.369 -20.201 1.00 73.94 82 ASN A CA 1
ATOM 565 C C . ASN A 1 82 ? 1.654 -7.831 -19.735 1.00 73.94 82 ASN A C 1
ATOM 567 O O . ASN A 1 82 ? 0.929 -8.522 -20.463 1.00 73.94 82 ASN A O 1
ATOM 571 N N . ALA A 1 83 ? 1.312 -7.517 -18.489 1.00 78.81 83 ALA A N 1
ATOM 572 C CA . ALA A 1 83 ? 0.022 -7.832 -17.900 1.00 78.81 83 ALA A CA 1
ATOM 573 C C . ALA A 1 83 ? -0.401 -6.782 -16.873 1.00 78.81 83 ALA A C 1
ATOM 575 O O . ALA A 1 83 ? 0.433 -6.134 -16.245 1.00 78.81 83 ALA A O 1
ATOM 576 N N . VAL A 1 84 ? -1.713 -6.717 -16.666 1.00 84.75 84 VAL A N 1
ATOM 577 C CA . VAL A 1 84 ? -2.294 -6.213 -15.424 1.00 84.75 84 VAL A CA 1
ATOM 578 C C . VAL A 1 84 ? -2.306 -7.375 -14.441 1.00 84.75 84 VAL A C 1
ATOM 580 O O . VAL A 1 84 ? -2.821 -8.452 -14.765 1.00 84.75 84 VAL A O 1
ATOM 583 N N . THR A 1 85 ? -1.704 -7.184 -13.273 1.00 82.75 85 THR A N 1
ATOM 584 C CA . THR A 1 85 ? -1.753 -8.165 -12.187 1.00 82.75 85 THR A CA 1
ATOM 585 C C . THR A 1 85 ? -2.542 -7.585 -11.032 1.00 82.75 85 THR A C 1
ATOM 587 O O . THR A 1 85 ? -2.145 -6.569 -10.474 1.00 82.75 85 THR A O 1
ATOM 590 N N . THR A 1 86 ? -3.608 -8.273 -10.640 1.00 85.62 86 THR A N 1
ATOM 591 C CA . THR A 1 86 ? -4.488 -7.849 -9.552 1.00 85.62 86 THR A CA 1
ATOM 592 C C . THR A 1 86 ? -4.441 -8.876 -8.424 1.00 85.62 86 THR A C 1
ATOM 594 O O . THR A 1 86 ? -4.612 -10.078 -8.645 1.00 85.62 86 THR A O 1
ATOM 597 N N . PHE A 1 87 ? -4.231 -8.390 -7.209 1.00 83.62 87 PHE A N 1
ATOM 598 C CA . PHE A 1 87 ? -4.386 -9.111 -5.954 1.00 83.62 87 PHE A CA 1
ATOM 599 C C . PHE A 1 87 ? -5.580 -8.488 -5.239 1.00 83.62 87 PHE A C 1
ATOM 601 O O . PHE A 1 87 ? -5.527 -7.303 -4.953 1.00 83.62 87 PHE A O 1
ATOM 608 N N . GLU A 1 88 ? -6.656 -9.233 -4.976 1.00 82.38 88 GLU A N 1
ATOM 609 C CA . GLU A 1 88 ? -7.892 -8.647 -4.418 1.00 82.38 88 GLU A CA 1
ATOM 610 C C . GLU A 1 88 ? -7.835 -8.452 -2.895 1.00 82.38 88 GLU A C 1
ATOM 612 O O . GLU A 1 88 ? -8.289 -7.438 -2.377 1.00 82.38 88 GLU A O 1
ATOM 617 N N . GLU A 1 89 ? -7.252 -9.409 -2.172 1.00 85.56 89 GLU A N 1
ATOM 618 C CA . GLU A 1 89 ? -7.179 -9.411 -0.708 1.00 85.56 89 GLU A CA 1
ATOM 619 C C . GLU A 1 89 ? -5.761 -9.793 -0.283 1.00 85.56 89 GLU A C 1
ATOM 621 O O . GLU A 1 89 ? -5.454 -10.959 -0.032 1.00 85.56 89 GLU A O 1
ATOM 626 N N . LEU A 1 90 ? -4.864 -8.809 -0.286 1.00 80.88 90 LEU A N 1
ATOM 627 C CA . LEU A 1 90 ? -3.448 -9.015 0.001 1.00 80.88 90 LEU A CA 1
ATOM 628 C C . LEU A 1 90 ? -3.151 -8.824 1.490 1.00 80.88 90 LEU A C 1
ATOM 630 O O . LEU A 1 90 ? -2.452 -9.642 2.090 1.00 80.88 90 LEU A O 1
ATOM 634 N N . VAL A 1 91 ? -3.708 -7.769 2.088 1.00 83.19 91 VAL A N 1
ATOM 635 C CA . VAL A 1 91 ? -3.434 -7.365 3.470 1.00 83.19 91 VAL A CA 1
ATOM 636 C C . VAL A 1 91 ? -4.717 -7.009 4.203 1.00 83.19 91 VAL A C 1
ATOM 638 O O . VAL A 1 91 ? -5.574 -6.299 3.683 1.00 83.19 91 VAL A O 1
ATOM 641 N N . ALA A 1 92 ? -4.825 -7.504 5.433 1.00 85.81 92 ALA A N 1
ATOM 642 C CA . ALA A 1 92 ? -5.843 -7.103 6.385 1.00 85.81 92 ALA A CA 1
ATOM 643 C C . ALA A 1 92 ? -5.332 -5.913 7.207 1.00 85.81 92 ALA A C 1
ATOM 645 O O . ALA A 1 92 ? -4.256 -5.976 7.808 1.00 85.81 92 ALA A O 1
ATOM 646 N N . VAL A 1 93 ? -6.124 -4.845 7.241 1.00 86.00 93 VAL A N 1
ATOM 647 C CA . VAL A 1 93 ? -5.903 -3.650 8.057 1.00 86.00 93 VAL A CA 1
ATOM 648 C C . VAL A 1 93 ? -6.827 -3.734 9.257 1.00 86.00 93 VAL A C 1
ATOM 650 O O . VAL A 1 93 ? -8.044 -3.660 9.107 1.00 86.00 93 VAL A O 1
ATOM 653 N N . THR A 1 94 ? -6.252 -3.904 10.444 1.00 86.81 94 THR A N 1
ATOM 654 C CA . THR A 1 94 ? -7.001 -4.048 11.698 1.00 86.81 94 THR A CA 1
ATOM 655 C C . THR A 1 94 ? -6.830 -2.813 12.568 1.00 86.81 94 THR A C 1
ATOM 657 O O . THR A 1 94 ? -5.700 -2.394 12.816 1.00 86.81 94 THR A O 1
ATOM 660 N N . ASN A 1 95 ? -7.923 -2.273 13.109 1.00 86.94 95 ASN A N 1
ATOM 661 C CA . ASN A 1 95 ? -7.851 -1.238 14.137 1.00 86.94 95 ASN A CA 1
ATOM 662 C C . ASN A 1 95 ? -7.415 -1.853 15.480 1.00 86.94 95 ASN A C 1
ATOM 664 O O . ASN A 1 95 ? -8.199 -2.493 16.179 1.00 86.94 95 ASN A O 1
ATOM 668 N N . ASN A 1 96 ? -6.155 -1.655 15.855 1.00 84.25 96 ASN A N 1
ATOM 669 C CA . ASN A 1 96 ? -5.575 -2.063 17.135 1.00 84.25 96 ASN A CA 1
ATOM 670 C C . ASN A 1 96 ? -5.691 -0.965 18.217 1.00 84.25 96 ASN A C 1
ATOM 672 O O . ASN A 1 96 ? -5.287 -1.155 19.368 1.00 84.25 96 ASN A O 1
ATOM 676 N N . GLY A 1 97 ? -6.235 0.198 17.854 1.00 81.56 97 GLY A N 1
ATOM 677 C CA . GLY A 1 97 ? -6.537 1.300 18.753 1.00 81.56 97 GLY A CA 1
ATOM 678 C C . GLY A 1 97 ? -7.839 1.111 19.533 1.00 81.56 97 GLY A C 1
ATOM 679 O O . GLY A 1 97 ? -8.554 0.117 19.412 1.00 81.56 97 GLY A O 1
ATOM 680 N N . THR A 1 98 ? -8.156 2.097 20.375 1.00 82.94 98 THR A N 1
ATOM 681 C CA . THR A 1 98 ? -9.421 2.151 21.135 1.00 82.94 98 THR A CA 1
ATOM 682 C C . THR A 1 98 ? -10.441 3.124 20.551 1.00 82.94 98 THR A C 1
ATOM 684 O O . THR A 1 98 ? -11.560 3.192 21.051 1.00 82.94 98 THR A O 1
ATOM 687 N N . GLN A 1 99 ? -10.035 3.928 19.568 1.00 84.06 99 GLN A N 1
ATOM 688 C CA . GLN A 1 99 ? -10.890 4.898 18.886 1.00 84.06 99 GLN A CA 1
ATOM 689 C C . GLN A 1 99 ? -11.391 4.277 17.588 1.00 84.06 99 GLN A C 1
ATOM 691 O O . GLN A 1 99 ? -10.643 3.540 16.949 1.00 84.06 99 GLN A O 1
ATOM 696 N N . THR A 1 100 ? -12.632 4.565 17.213 1.00 87.19 100 THR A N 1
ATOM 697 C CA . THR A 1 100 ? -13.185 4.142 15.925 1.00 87.19 100 THR A CA 1
ATOM 698 C C . THR A 1 100 ? -12.454 4.871 14.796 1.00 87.19 100 THR A C 1
ATOM 700 O O . THR A 1 100 ? -12.286 6.089 14.859 1.00 87.19 100 THR A O 1
ATOM 703 N N . VAL A 1 101 ? -12.006 4.116 13.792 1.00 87.62 101 VAL A N 1
ATOM 704 C CA . VAL A 1 101 ? -11.375 4.628 12.566 1.00 87.62 101 VAL A CA 1
ATOM 705 C C . VAL A 1 101 ? -12.446 4.735 11.487 1.00 87.6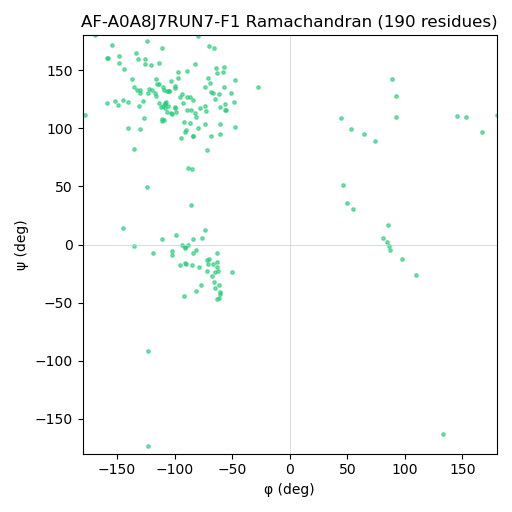2 101 VAL A C 1
ATOM 707 O O . VAL A 1 101 ? -13.157 3.762 11.233 1.00 87.62 101 VAL A O 1
ATOM 710 N N . ASP A 1 102 ? -12.578 5.901 10.866 1.00 91.25 102 ASP A N 1
ATOM 711 C CA . ASP A 1 102 ? -13.566 6.170 9.810 1.00 91.25 102 ASP A CA 1
ATOM 712 C C . ASP A 1 102 ? -12.932 6.549 8.466 1.00 91.25 102 ASP A C 1
ATOM 714 O O . ASP A 1 102 ? -13.629 6.594 7.448 1.00 91.25 102 ASP A O 1
ATOM 718 N N . SER A 1 103 ? -11.611 6.735 8.433 1.00 90.81 103 SER A N 1
ATOM 719 C CA . SER A 1 103 ? -10.858 6.959 7.205 1.00 90.81 103 SER A CA 1
ATOM 720 C C . SER A 1 103 ? -9.654 6.038 7.107 1.00 90.81 103 SER A C 1
ATOM 722 O O . SER A 1 103 ? -8.865 5.957 8.046 1.00 90.81 103 SER A O 1
ATOM 724 N N . ILE A 1 104 ? -9.505 5.363 5.964 1.00 90.69 104 ILE A N 1
ATOM 725 C CA . ILE A 1 104 ? -8.260 4.714 5.543 1.00 90.69 104 ILE A CA 1
ATOM 726 C C . ILE A 1 104 ? -7.972 5.136 4.104 1.00 90.69 104 ILE A C 1
ATOM 728 O O . ILE A 1 104 ? -8.761 4.843 3.202 1.00 90.69 104 ILE A O 1
ATOM 732 N N . THR A 1 105 ? -6.833 5.789 3.889 1.00 90.75 105 THR A N 1
ATOM 733 C CA . THR A 1 105 ? -6.368 6.230 2.571 1.00 90.75 105 THR A CA 1
ATOM 734 C C . THR A 1 105 ? -4.964 5.710 2.278 1.00 90.75 105 THR A C 1
ATOM 736 O O . THR A 1 105 ? -4.217 5.316 3.177 1.00 90.75 105 THR A O 1
ATOM 739 N N . PHE A 1 106 ? -4.614 5.687 0.994 1.00 88.94 106 PHE A N 1
ATOM 740 C CA . PHE A 1 106 ? -3.369 5.112 0.497 1.00 88.94 106 PHE A CA 1
ATOM 741 C C . PHE A 1 106 ? -2.673 6.095 -0.429 1.00 88.94 106 PHE A C 1
ATOM 743 O O . PHE A 1 106 ? -3.315 6.616 -1.341 1.00 88.94 106 PHE A O 1
ATOM 750 N N . THR A 1 107 ? -1.372 6.288 -0.240 1.00 88.56 107 THR A N 1
ATOM 751 C CA . THR A 1 107 ? -0.512 7.064 -1.137 1.00 88.56 107 THR A CA 1
ATOM 752 C C . THR A 1 107 ? 0.639 6.193 -1.607 1.00 88.56 107 THR A C 1
ATOM 754 O O . THR A 1 107 ? 1.287 5.559 -0.778 1.00 88.56 107 THR A O 1
ATOM 757 N N . VAL A 1 108 ? 0.899 6.154 -2.911 1.00 88.06 108 VAL A N 1
ATOM 758 C CA . VAL A 1 108 ? 2.106 5.538 -3.464 1.00 88.06 108 VAL A CA 1
ATOM 759 C C . VAL A 1 108 ? 3.080 6.626 -3.901 1.00 88.06 108 VAL A C 1
ATOM 761 O O . VAL A 1 108 ? 2.695 7.567 -4.587 1.00 88.06 108 VAL A O 1
ATOM 764 N N . ASP A 1 109 ? 4.335 6.483 -3.497 1.00 87.00 109 ASP A N 1
ATOM 765 C CA . ASP A 1 109 ? 5.440 7.332 -3.931 1.00 87.00 109 ASP A CA 1
ATOM 766 C C . ASP A 1 109 ? 6.477 6.462 -4.635 1.00 87.00 109 ASP A C 1
ATOM 768 O O . ASP A 1 109 ? 6.880 5.418 -4.110 1.00 87.00 109 ASP A O 1
ATOM 772 N N . VAL A 1 110 ? 6.950 6.889 -5.805 1.00 86.62 110 VAL A N 1
ATOM 773 C CA . VAL A 1 110 ? 8.001 6.177 -6.535 1.00 86.62 110 VAL A CA 1
ATOM 774 C C . VAL A 1 110 ? 9.274 7.005 -6.592 1.00 86.62 110 VAL A C 1
ATOM 776 O O . VAL A 1 110 ? 9.277 8.212 -6.823 1.00 86.62 110 VAL A O 1
ATOM 779 N N . THR A 1 111 ? 10.410 6.342 -6.396 1.00 85.44 111 THR A N 1
ATOM 780 C CA . THR A 1 111 ? 11.734 6.942 -6.585 1.00 85.44 111 THR A CA 1
ATOM 781 C C . THR A 1 111 ? 12.639 6.017 -7.390 1.00 85.44 111 THR A C 1
ATOM 783 O O . THR A 1 111 ? 12.352 4.838 -7.556 1.00 85.44 111 THR A O 1
ATOM 786 N N . GLY A 1 112 ? 13.752 6.539 -7.913 1.00 82.56 112 GLY A N 1
ATOM 787 C CA . GLY A 1 112 ? 14.758 5.714 -8.596 1.00 82.56 112 GLY A CA 1
ATOM 788 C C . GLY A 1 112 ? 14.492 5.434 -10.080 1.00 82.56 112 GLY A C 1
ATOM 789 O O . GLY A 1 112 ? 15.320 4.803 -10.724 1.00 82.56 112 GLY A O 1
ATOM 790 N N . THR A 1 113 ? 13.425 5.971 -10.684 1.00 81.25 113 THR A N 1
ATOM 791 C CA . THR A 1 113 ? 13.127 5.777 -12.127 1.00 81.25 113 THR A CA 1
ATOM 792 C C . THR A 1 113 ? 13.924 6.704 -13.061 1.00 81.25 113 THR A C 1
ATOM 794 O O . THR A 1 113 ? 13.868 6.581 -14.281 1.00 81.25 113 THR A O 1
ATOM 797 N N . GLY A 1 114 ? 14.714 7.629 -12.504 1.00 83.31 114 GLY A N 1
ATOM 798 C CA . GLY A 1 114 ? 15.606 8.526 -13.251 1.00 83.31 114 GLY A CA 1
ATOM 799 C C . GLY A 1 114 ? 15.049 9.927 -13.534 1.00 83.31 114 GLY A C 1
ATOM 800 O O . GLY A 1 114 ? 15.830 10.811 -13.892 1.00 83.31 114 GLY A O 1
ATOM 801 N N . SER A 1 115 ? 13.750 10.170 -13.328 1.00 87.19 115 SER A N 1
ATOM 802 C CA . SER A 1 115 ? 13.140 11.510 -13.372 1.00 87.19 115 SER A CA 1
ATOM 803 C C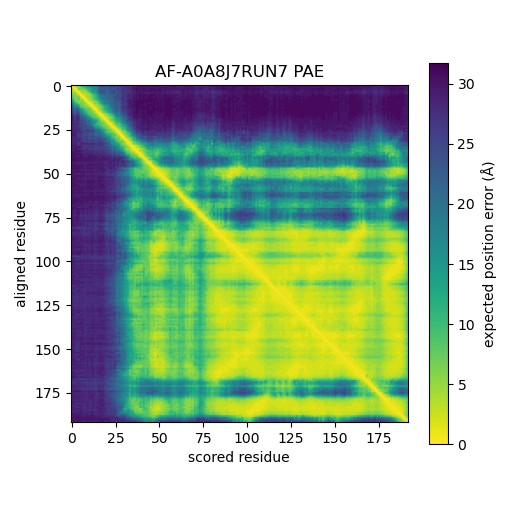 . SER A 1 115 ? 11.824 11.560 -12.593 1.00 87.19 115 SER A C 1
ATOM 805 O O . SER A 1 115 ? 11.218 10.519 -12.373 1.00 87.19 115 SER A O 1
ATOM 807 N N . ASP A 1 116 ? 11.372 12.760 -12.222 1.00 88.56 116 ASP A N 1
ATOM 808 C CA . ASP A 1 116 ? 10.090 12.940 -11.524 1.00 88.56 116 ASP A CA 1
ATOM 809 C C . ASP A 1 116 ? 8.897 12.546 -12.413 1.00 88.56 116 ASP A C 1
ATOM 811 O O . ASP A 1 116 ? 7.962 11.924 -11.924 1.00 88.56 116 ASP A O 1
ATOM 815 N N . ASP A 1 117 ? 8.959 12.836 -13.720 1.00 88.69 117 ASP A N 1
ATOM 816 C CA . ASP A 1 117 ? 7.918 12.427 -14.678 1.00 88.69 117 ASP A CA 1
ATOM 817 C C . ASP A 1 117 ? 7.811 10.893 -14.736 1.00 88.69 117 ASP A C 1
ATOM 819 O O . ASP A 1 117 ? 6.730 10.334 -14.601 1.00 88.69 117 ASP A O 1
ATOM 823 N N . ALA A 1 118 ? 8.952 10.202 -14.828 1.00 86.00 118 ALA A N 1
ATOM 824 C CA . ALA A 1 118 ? 8.971 8.742 -14.824 1.00 86.00 118 ALA A CA 1
ATOM 825 C C . ALA A 1 118 ? 8.497 8.146 -13.485 1.00 86.00 118 ALA A C 1
ATOM 827 O O . ALA A 1 118 ? 7.893 7.079 -13.498 1.00 86.00 118 ALA A O 1
ATOM 828 N N . ASN A 1 119 ? 8.735 8.805 -12.342 1.00 87.12 119 ASN A N 1
ATOM 829 C CA . ASN A 1 119 ? 8.178 8.354 -11.063 1.00 87.12 119 ASN A CA 1
ATOM 830 C C . ASN A 1 119 ? 6.647 8.425 -11.099 1.00 87.12 119 ASN A C 1
ATOM 832 O O . ASN A 1 119 ? 6.003 7.432 -10.784 1.00 87.12 119 ASN A O 1
ATOM 836 N N . ALA A 1 120 ? 6.082 9.541 -11.568 1.00 88.88 120 ALA A N 1
ATOM 837 C CA . ALA A 1 120 ? 4.635 9.716 -11.678 1.00 88.88 120 ALA A CA 1
ATOM 838 C C . ALA A 1 120 ? 3.986 8.674 -12.610 1.00 88.88 120 ALA A C 1
ATOM 840 O O . ALA A 1 120 ? 2.956 8.097 -12.266 1.00 88.88 120 ALA A O 1
ATOM 841 N N . ASP A 1 121 ? 4.623 8.362 -13.745 1.00 87.19 121 ASP A N 1
ATOM 842 C CA . ASP A 1 121 ? 4.140 7.316 -14.662 1.00 87.19 121 ASP A CA 1
ATOM 843 C C . ASP A 1 121 ? 4.113 5.927 -13.985 1.00 87.19 121 ASP A C 1
ATOM 845 O O . ASP A 1 121 ? 3.229 5.105 -14.245 1.00 87.19 121 ASP A O 1
ATOM 849 N N . HIS A 1 122 ? 5.077 5.650 -13.098 1.00 85.62 122 HIS A N 1
ATOM 850 C CA . HIS A 1 122 ? 5.122 4.409 -12.318 1.00 85.62 122 HIS A CA 1
ATOM 851 C C . HIS A 1 122 ? 4.121 4.411 -11.152 1.00 85.62 122 HIS A C 1
ATOM 853 O O . HIS A 1 122 ? 3.562 3.360 -10.848 1.00 85.62 122 HIS A O 1
ATOM 859 N N . GLU A 1 123 ? 3.870 5.555 -10.513 1.00 88.88 123 GLU A N 1
ATOM 860 C CA . GLU A 1 123 ? 2.833 5.707 -9.482 1.00 88.88 123 GLU A CA 1
ATOM 861 C C . GLU A 1 123 ? 1.445 5.400 -10.059 1.00 88.88 123 GLU A C 1
ATOM 863 O O . GLU A 1 123 ? 0.678 4.660 -9.449 1.00 88.88 123 GLU A O 1
ATOM 868 N N . GLU A 1 124 ? 1.148 5.873 -11.276 1.00 89.50 124 GLU A N 1
ATOM 869 C CA . GLU A 1 124 ? -0.121 5.593 -11.968 1.00 89.50 124 GLU A CA 1
ATOM 870 C C . GLU A 1 124 ? -0.296 4.106 -12.325 1.00 89.50 124 GLU A C 1
ATOM 872 O O . GLU A 1 124 ? -1.417 3.614 -12.447 1.00 89.50 124 GLU A O 1
ATOM 877 N N . ALA A 1 125 ? 0.804 3.361 -12.437 1.00 87.00 125 ALA A N 1
ATOM 878 C CA . ALA A 1 125 ? 0.779 1.919 -12.660 1.00 87.00 125 ALA A CA 1
ATOM 879 C C . ALA A 1 125 ? 0.298 1.122 -11.439 1.00 87.00 125 ALA A C 1
ATOM 881 O O . ALA A 1 125 ? -0.002 -0.066 -11.574 1.00 87.00 125 ALA A O 1
ATOM 882 N N . PHE A 1 126 ? 0.291 1.733 -10.250 1.00 87.56 126 PHE A N 1
ATOM 883 C CA . PHE A 1 126 ? -0.017 1.074 -8.988 1.00 87.56 126 PHE A CA 1
ATOM 884 C C . PHE A 1 126 ? -1.385 1.517 -8.455 1.00 87.56 126 PHE A C 1
ATOM 886 O O . PHE A 1 126 ? -1.607 2.675 -8.099 1.00 87.56 126 PHE A O 1
ATOM 893 N N . GLY A 1 127 ? -2.304 0.561 -8.350 1.00 91.50 127 GLY A N 1
ATOM 894 C CA . GLY A 1 127 ? -3.636 0.749 -7.788 1.00 91.50 127 GLY A CA 1
ATOM 895 C C . GLY A 1 127 ? -3.833 -0.025 -6.489 1.00 91.50 127 GLY A C 1
ATOM 896 O O . GLY A 1 127 ? -3.194 -1.049 -6.244 1.00 91.50 127 GLY A O 1
ATOM 897 N N . ILE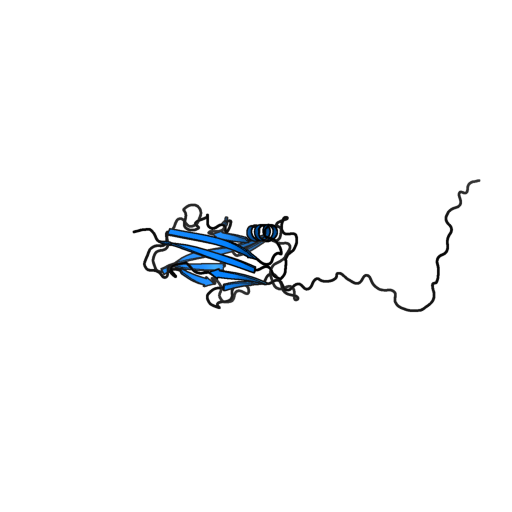 A 1 128 ? -4.771 0.437 -5.667 1.00 92.88 128 ILE A N 1
ATOM 898 C CA . ILE A 1 128 ? -5.269 -0.305 -4.503 1.00 92.88 128 ILE A CA 1
ATOM 899 C C . ILE A 1 128 ? -6.581 -0.964 -4.879 1.00 92.88 128 ILE A C 1
ATOM 901 O O . ILE A 1 128 ? -7.433 -0.337 -5.494 1.00 92.88 128 ILE A O 1
ATOM 905 N N . VAL A 1 129 ? -6.761 -2.222 -4.494 1.00 93.38 129 VAL A N 1
ATOM 906 C CA . VAL A 1 129 ? -8.026 -2.930 -4.696 1.00 93.38 129 VAL A CA 1
ATOM 907 C C . VAL A 1 129 ? -8.804 -2.908 -3.388 1.00 93.38 129 VAL A C 1
ATOM 909 O O . VAL A 1 129 ? -8.351 -3.456 -2.385 1.00 93.38 129 VAL A O 1
ATOM 912 N N . ALA A 1 130 ? -9.976 -2.283 -3.387 1.00 94.19 130 ALA A N 1
ATOM 913 C CA . ALA A 1 1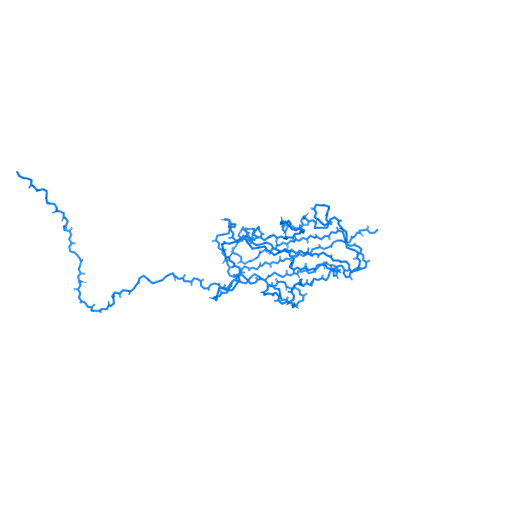30 ? -10.871 -2.217 -2.239 1.00 94.19 130 ALA A CA 1
ATOM 914 C C . ALA A 1 130 ? -12.264 -2.694 -2.654 1.00 94.19 130 ALA A C 1
ATOM 916 O O . ALA A 1 130 ? -12.842 -2.186 -3.610 1.00 94.19 130 ALA A O 1
ATOM 917 N N . ASN A 1 131 ? -12.794 -3.706 -1.961 1.00 93.06 131 ASN A N 1
ATOM 918 C CA . ASN A 1 131 ? -14.089 -4.323 -2.270 1.00 93.06 131 ASN A CA 1
ATOM 919 C C . ASN A 1 131 ? -14.273 -4.711 -3.761 1.00 93.06 131 ASN A C 1
ATOM 921 O O . ASN A 1 131 ? -15.365 -4.614 -4.320 1.00 93.06 131 ASN A O 1
ATOM 925 N N . GLY A 1 132 ? -13.190 -5.148 -4.416 1.00 90.25 132 GLY A N 1
ATOM 926 C CA . GLY A 1 132 ? -13.185 -5.548 -5.828 1.00 90.25 132 GLY A CA 1
ATOM 927 C C . GLY A 1 132 ? -13.091 -4.400 -6.841 1.00 90.25 132 GLY A C 1
ATOM 928 O O . GLY A 1 132 ? -13.174 -4.661 -8.041 1.00 90.25 132 GLY A O 1
ATOM 929 N N . GLU A 1 133 ? -12.908 -3.157 -6.393 1.00 94.12 133 GLU A N 1
ATOM 930 C CA . GLU A 1 133 ? -12.675 -1.996 -7.252 1.00 94.12 133 GLU A CA 1
ATOM 931 C C . GLU A 1 133 ? -11.239 -1.484 -7.107 1.00 94.12 133 GLU A C 1
ATOM 933 O O . GLU A 1 133 ? -10.712 -1.389 -5.998 1.00 94.12 133 GLU A O 1
ATOM 938 N N . THR A 1 134 ? -10.602 -1.169 -8.238 1.00 94.25 134 THR A N 1
ATOM 939 C CA . THR A 1 134 ? -9.262 -0.574 -8.265 1.00 94.25 134 THR A CA 1
ATOM 940 C C . THR A 1 134 ? -9.367 0.944 -8.148 1.00 94.25 134 THR A C 1
ATOM 942 O O . THR A 1 134 ? -10.052 1.592 -8.941 1.00 94.25 134 THR A O 1
ATOM 945 N N . ILE A 1 135 ? -8.646 1.511 -7.187 1.00 94.56 135 ILE A N 1
ATOM 946 C CA . ILE A 1 135 ? -8.571 2.944 -6.908 1.00 94.56 135 ILE A CA 1
ATOM 947 C C . ILE A 1 135 ? -7.134 3.444 -7.034 1.00 94.56 135 ILE A C 1
ATOM 949 O O . ILE A 1 135 ? -6.175 2.697 -6.824 1.00 94.56 135 ILE A O 1
ATOM 953 N N . ALA A 1 136 ? -6.982 4.732 -7.331 1.00 93.25 136 ALA A N 1
ATOM 954 C CA . ALA A 1 136 ? -5.676 5.376 -7.342 1.00 93.25 136 ALA A CA 1
ATOM 955 C C . ALA A 1 136 ? -5.166 5.598 -5.907 1.00 93.25 136 ALA A C 1
ATOM 957 O O . ALA A 1 136 ? -5.900 6.083 -5.041 1.00 93.25 136 ALA A O 1
ATOM 958 N N . ALA A 1 137 ? -3.893 5.285 -5.667 1.00 90.44 137 ALA A N 1
ATOM 959 C CA . ALA A 1 137 ? -3.229 5.495 -4.384 1.00 90.44 137 ALA A CA 1
ATOM 960 C C . ALA A 1 137 ? -2.684 6.933 -4.270 1.00 90.44 137 ALA A C 1
ATOM 962 O O . ALA A 1 137 ? -1.476 7.140 -4.225 1.00 90.44 137 ALA A O 1
ATOM 963 N N . THR A 1 138 ? -3.562 7.942 -4.256 1.00 92.56 138 THR A N 1
ATOM 964 C CA . THR A 1 138 ? -3.170 9.371 -4.172 1.00 92.56 138 THR A CA 1
ATOM 965 C C . THR A 1 138 ? -3.348 9.988 -2.783 1.00 92.56 138 THR A C 1
ATOM 967 O O . THR A 1 138 ? -2.969 11.133 -2.559 1.00 92.56 138 THR A O 1
ATOM 970 N N . GLY A 1 139 ? -3.924 9.248 -1.836 1.00 88.69 139 GLY A N 1
ATOM 971 C CA . GLY A 1 139 ? -4.298 9.723 -0.501 1.00 88.69 139 GLY A CA 1
ATOM 972 C C . GLY A 1 139 ? -5.687 10.364 -0.427 1.00 88.69 139 GLY A C 1
ATOM 973 O O . GLY A 1 139 ? -6.152 10.668 0.668 1.00 88.69 139 GLY A O 1
ATOM 974 N N . ASP A 1 140 ? -6.375 10.530 -1.561 1.00 92.62 140 ASP A N 1
ATOM 975 C CA . ASP A 1 140 ? -7.670 11.226 -1.629 1.00 92.62 140 ASP A CA 1
ATOM 976 C C . ASP A 1 140 ? -8.885 10.302 -1.446 1.00 92.62 140 ASP A C 1
ATOM 978 O O . ASP A 1 140 ? -10.001 10.773 -1.216 1.00 92.62 140 ASP A O 1
ATOM 982 N N . THR A 1 141 ? -8.690 8.989 -1.583 1.00 94.88 141 THR A N 1
ATOM 983 C CA . THR A 1 141 ? -9.780 8.006 -1.581 1.00 94.88 141 THR A CA 1
ATOM 984 C C . THR A 1 141 ? -9.812 7.243 -0.264 1.00 94.88 141 THR A C 1
ATOM 986 O O . THR A 1 141 ? -8.859 6.542 0.072 1.00 94.88 141 THR A O 1
ATOM 989 N N . ASN A 1 142 ? -10.929 7.365 0.458 1.00 94.62 142 ASN A N 1
ATOM 990 C CA . ASN A 1 142 ? -11.197 6.612 1.678 1.00 94.62 142 ASN A CA 1
ATOM 991 C C . ASN A 1 142 ? -11.900 5.289 1.353 1.00 94.62 142 ASN A C 1
ATOM 993 O O . ASN A 1 142 ? -13.050 5.301 0.918 1.00 94.62 142 ASN A O 1
ATOM 997 N N . ILE A 1 143 ? -11.253 4.155 1.626 1.00 95.19 143 ILE A N 1
ATOM 998 C CA . ILE A 1 143 ? -11.839 2.828 1.365 1.00 95.19 143 ILE A CA 1
ATOM 999 C C . ILE A 1 143 ? -12.975 2.455 2.327 1.00 95.19 143 ILE A C 1
ATOM 1001 O O . ILE A 1 143 ? -13.700 1.496 2.086 1.00 95.19 143 ILE A O 1
ATOM 1005 N N . LEU A 1 144 ? -13.136 3.183 3.430 1.00 94.94 144 LEU A N 1
ATOM 1006 C CA . LEU A 1 144 ? -14.207 2.958 4.400 1.00 94.94 144 LEU A CA 1
ATOM 1007 C C . LEU A 1 144 ? -15.526 3.653 4.004 1.00 94.94 144 LEU A C 1
ATOM 1009 O O . LEU A 1 144 ? -16.554 3.423 4.639 1.00 94.94 144 LEU A O 1
ATOM 1013 N N . SER A 1 145 ? -15.526 4.473 2.944 1.00 95.31 145 SER A N 1
ATOM 1014 C CA . SER A 1 145 ? -16.724 5.182 2.478 1.00 95.31 145 SER A CA 1
ATOM 1015 C C . SER A 1 145 ? -17.818 4.246 1.942 1.00 95.31 145 SER A C 1
ATOM 1017 O O . SER A 1 145 ? -17.598 3.056 1.703 1.00 95.31 145 SER A O 1
ATOM 1019 N N . ASP A 1 146 ? -19.007 4.810 1.713 1.00 95.06 146 ASP A N 1
ATOM 1020 C CA . ASP A 1 146 ? -20.176 4.116 1.161 1.00 95.06 146 ASP A CA 1
ATOM 1021 C C . ASP A 1 146 ? -20.006 3.655 -0.295 1.00 95.06 146 ASP A C 1
ATOM 1023 O O . ASP A 1 146 ? -20.735 2.772 -0.750 1.00 95.06 146 ASP A O 1
ATOM 1027 N N . ASP A 1 147 ? -19.022 4.204 -1.007 1.00 94.69 147 ASP A N 1
ATOM 1028 C CA . ASP A 1 147 ? -18.636 3.753 -2.346 1.00 94.69 147 ASP A CA 1
ATOM 1029 C C . ASP A 1 147 ? -17.919 2.389 -2.321 1.00 94.69 147 ASP A C 1
ATOM 1031 O O . ASP A 1 147 ? -17.940 1.674 -3.322 1.00 94.69 147 ASP A O 1
ATOM 1035 N N . TYR A 1 148 ? -17.327 1.999 -1.183 1.00 95.06 148 TYR A N 1
ATOM 1036 C CA . TYR A 1 148 ? -16.534 0.774 -1.048 1.00 95.06 148 TYR A CA 1
ATOM 1037 C C . TYR A 1 148 ? -17.080 -0.136 0.058 1.00 95.06 148 TYR A C 1
ATOM 1039 O O . TYR A 1 148 ? -17.925 -0.988 -0.220 1.00 95.06 148 TYR A O 1
ATOM 1047 N N . TYR A 1 149 ? -16.597 -0.008 1.299 1.00 94.88 149 TYR A N 1
ATOM 1048 C CA . TYR A 1 149 ? -16.971 -0.912 2.392 1.00 94.88 149 TYR A CA 1
ATOM 1049 C C . TYR A 1 149 ? -18.195 -0.464 3.207 1.00 94.88 149 TYR A C 1
ATOM 1051 O O . TYR A 1 149 ? -18.758 -1.307 3.905 1.00 94.88 149 TYR A O 1
ATOM 1059 N N . ASP A 1 150 ? -18.619 0.803 3.115 1.00 95.62 150 ASP A N 1
ATOM 1060 C CA . ASP A 1 150 ? -19.725 1.394 3.894 1.00 95.62 150 ASP A CA 1
ATOM 1061 C C . ASP A 1 150 ? -19.637 1.036 5.389 1.00 95.62 150 ASP A C 1
ATOM 1063 O O . ASP A 1 150 ? -20.562 0.481 5.989 1.00 95.62 150 ASP A O 1
ATOM 1067 N N . THR A 1 151 ? -18.464 1.266 5.987 1.00 94.81 151 THR A N 1
ATOM 1068 C CA . THR A 1 151 ? -18.181 0.842 7.363 1.00 94.81 151 THR A CA 1
ATOM 1069 C C . THR A 1 151 ? -17.230 1.796 8.067 1.00 94.81 151 THR A C 1
ATOM 1071 O O . THR A 1 151 ? -16.498 2.547 7.445 1.00 94.81 151 THR A O 1
ATOM 1074 N N . SER A 1 152 ? -17.193 1.724 9.389 1.00 93.06 152 SER A N 1
ATOM 1075 C CA . SER A 1 152 ? -16.058 2.175 10.195 1.00 93.06 152 SER A CA 1
ATOM 1076 C C . SER A 1 152 ? -15.371 0.956 10.809 1.00 93.06 152 SER A C 1
ATOM 1078 O O . SER A 1 152 ? -15.933 -0.139 10.763 1.00 93.06 152 SER A O 1
ATOM 1080 N N . LEU A 1 153 ? -14.185 1.129 11.390 1.00 91.12 153 LEU A N 1
ATOM 1081 C CA . LEU A 1 153 ? -13.515 0.083 12.161 1.00 91.12 153 LEU A CA 1
ATOM 1082 C C . LEU A 1 153 ? -13.535 0.432 13.646 1.00 91.12 153 LEU A C 1
ATOM 1084 O O . LEU A 1 153 ? -12.777 1.296 14.097 1.00 91.12 153 LEU A O 1
ATOM 1088 N N . ASP A 1 154 ? -14.357 -0.263 14.426 1.00 91.12 154 ASP A N 1
ATOM 1089 C CA . ASP A 1 154 ? -14.212 -0.284 15.879 1.00 91.12 154 ASP A CA 1
ATOM 1090 C C . ASP A 1 154 ? -12.953 -1.070 16.297 1.00 91.12 154 ASP A C 1
ATOM 1092 O O . ASP A 1 154 ? -12.284 -1.725 15.496 1.00 91.12 154 ASP A O 1
ATOM 1096 N N . SER A 1 155 ? -12.603 -1.002 17.584 1.00 88.94 155 SER A N 1
ATOM 1097 C CA . SER A 1 155 ? -11.438 -1.711 18.127 1.00 88.94 155 SER A CA 1
ATOM 1098 C C . SER A 1 155 ? -11.513 -3.219 17.847 1.00 88.94 155 SER A C 1
ATOM 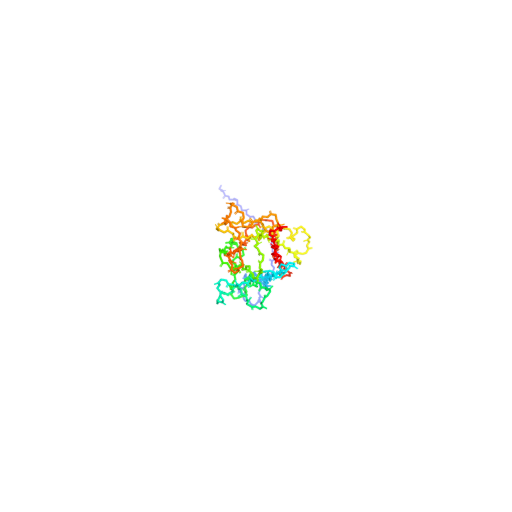1100 O O . SER A 1 155 ? -12.437 -3.905 18.293 1.00 88.94 155 SER A O 1
ATOM 1102 N N . GLY A 1 156 ? -10.508 -3.733 17.140 1.00 86.75 156 GLY A N 1
ATOM 1103 C CA . GLY A 1 156 ? -10.380 -5.128 16.728 1.00 86.75 156 GLY A CA 1
ATOM 1104 C C . GLY A 1 156 ? -11.086 -5.487 15.418 1.00 86.75 156 GLY A C 1
ATOM 1105 O O . GLY A 1 156 ? -10.994 -6.643 15.004 1.00 86.75 156 GLY A O 1
ATOM 1106 N N . GLU A 1 157 ? -11.779 -4.549 14.769 1.00 92.00 157 GLU A N 1
ATOM 1107 C CA . GLU A 1 157 ? -12.356 -4.760 13.439 1.00 92.00 157 GLU A CA 1
ATOM 1108 C C . GLU A 1 157 ? -11.317 -4.550 12.335 1.00 92.00 157 GLU A C 1
ATOM 1110 O O . GLU A 1 157 ? -10.318 -3.845 12.519 1.00 92.00 157 GLU A O 1
ATOM 1115 N N . ALA A 1 158 ? -11.552 -5.188 11.187 1.00 89.81 158 ALA A N 1
ATOM 1116 C CA . ALA A 1 158 ? -10.624 -5.183 10.067 1.00 89.81 158 ALA A CA 1
ATOM 1117 C C . ALA A 1 158 ? -11.334 -5.163 8.710 1.00 89.81 158 ALA A C 1
ATOM 1119 O O . ALA A 1 158 ? -12.421 -5.724 8.558 1.00 89.81 158 ALA A O 1
ATOM 1120 N N . VAL A 1 159 ? -10.657 -4.581 7.722 1.00 92.62 159 VAL A N 1
ATOM 1121 C CA . VAL A 1 159 ? -10.976 -4.689 6.290 1.00 92.62 159 VAL A CA 1
ATOM 1122 C C . VAL A 1 159 ? -9.750 -5.164 5.524 1.00 92.62 159 VAL A C 1
ATOM 1124 O O . VAL A 1 159 ? -8.617 -4.948 5.954 1.00 92.62 159 VAL A O 1
ATOM 1127 N N . ASN A 1 160 ? -9.975 -5.791 4.373 1.00 90.19 160 ASN A N 1
ATOM 1128 C CA . ASN A 1 160 ? -8.898 -6.215 3.488 1.00 90.19 160 ASN A CA 1
ATOM 1129 C C . ASN A 1 160 ? -8.694 -5.180 2.380 1.00 90.19 160 ASN A C 1
ATOM 1131 O O . ASN A 1 160 ? -9.647 -4.557 1.913 1.00 90.19 160 ASN A O 1
ATOM 1135 N N . PHE A 1 161 ? -7.463 -5.033 1.915 1.00 89.69 161 PHE A N 1
ATOM 1136 C CA . PHE A 1 161 ? -7.180 -4.401 0.635 1.00 89.69 161 PHE A CA 1
ATOM 1137 C C . PHE A 1 161 ? -6.213 -5.264 -0.164 1.00 89.69 161 PHE A C 1
ATOM 1139 O O . PHE A 1 161 ? -5.493 -6.120 0.362 1.00 89.69 161 PHE A O 1
ATOM 1146 N N . GLY A 1 162 ? -6.221 -5.030 -1.460 1.00 89.38 162 GLY A N 1
ATOM 1147 C CA . GLY A 1 162 ? -5.349 -5.646 -2.427 1.00 89.38 162 GLY A CA 1
ATOM 1148 C C . GLY A 1 162 ? -4.559 -4.608 -3.214 1.00 89.38 162 GLY A C 1
ATOM 1149 O O . GLY A 1 162 ? -4.611 -3.414 -2.927 1.00 89.38 162 GLY A O 1
ATOM 1150 N N . ALA A 1 163 ? -3.834 -5.060 -4.226 1.00 88.00 163 ALA A N 1
ATOM 1151 C CA . ALA A 1 163 ? -3.043 -4.193 -5.087 1.00 88.00 163 ALA A CA 1
ATOM 1152 C C . ALA A 1 163 ? -3.213 -4.607 -6.546 1.00 88.00 163 ALA A C 1
ATOM 1154 O O . ALA A 1 163 ? -3.274 -5.796 -6.863 1.00 88.00 163 ALA A O 1
ATOM 1155 N N . GLU A 1 164 ? -3.257 -3.625 -7.431 1.00 89.25 164 GLU A N 1
ATOM 1156 C CA . GLU A 1 164 ? -3.193 -3.817 -8.870 1.00 89.25 164 GLU A CA 1
ATOM 1157 C C . GLU A 1 164 ? -1.925 -3.175 -9.410 1.00 89.25 164 GLU A C 1
ATOM 1159 O O . GLU A 1 164 ? -1.540 -2.085 -8.998 1.00 89.25 164 GLU A O 1
ATOM 1164 N N . ILE A 1 165 ? -1.269 -3.870 -10.330 1.00 85.38 165 ILE A N 1
ATOM 1165 C CA . ILE A 1 165 ? -0.091 -3.372 -11.022 1.00 85.38 165 ILE A CA 1
ATOM 1166 C C . ILE A 1 165 ? -0.342 -3.506 -12.517 1.00 85.38 165 ILE A C 1
ATOM 1168 O O . ILE A 1 165 ? -0.371 -4.621 -13.054 1.00 85.38 165 ILE A O 1
ATOM 1172 N N . ASP A 1 166 ? -0.533 -2.367 -13.178 1.00 86.75 166 ASP A N 1
ATOM 1173 C CA . ASP A 1 166 ? -0.745 -2.258 -14.617 1.00 86.75 166 ASP A CA 1
ATOM 1174 C C . ASP A 1 166 ? 0.577 -1.983 -15.345 1.00 86.75 166 ASP A C 1
ATOM 1176 O O . ASP A 1 166 ? 0.985 -0.845 -15.577 1.00 86.75 166 ASP A O 1
ATOM 1180 N N . LEU A 1 167 ? 1.245 -3.060 -15.761 1.00 78.31 167 LEU A N 1
ATOM 1181 C CA . LEU A 1 167 ? 2.471 -2.983 -16.562 1.00 78.31 167 LEU A CA 1
ATOM 1182 C C . LEU A 1 167 ? 2.183 -2.837 -18.067 1.00 78.31 167 LEU A C 1
ATOM 1184 O O . LEU A 1 167 ? 3.103 -2.885 -18.881 1.00 78.31 167 LEU A O 1
ATOM 1188 N N . LEU A 1 168 ? 0.913 -2.694 -18.464 1.00 80.12 168 LEU A N 1
ATOM 1189 C CA . LEU A 1 168 ? 0.519 -2.304 -19.819 1.00 80.12 168 LEU A CA 1
ATOM 1190 C C . LEU A 1 168 ? 0.367 -0.787 -19.961 1.00 80.12 168 LEU A C 1
ATOM 1192 O O . LEU A 1 168 ? 0.089 -0.331 -21.077 1.00 80.12 168 LEU A O 1
ATOM 1196 N N . ASN A 1 169 ? 0.558 -0.024 -18.878 1.00 75.50 169 ASN A N 1
ATOM 1197 C CA . ASN A 1 169 ? 0.529 1.427 -18.930 1.00 75.50 169 ASN A CA 1
ATOM 1198 C C . ASN A 1 169 ? 1.561 1.931 -19.955 1.00 75.50 169 ASN A C 1
ATOM 1200 O O . ASN A 1 169 ? 2.767 1.717 -19.825 1.00 75.50 169 ASN A O 1
ATOM 1204 N N . GLY A 1 170 ? 1.062 2.564 -21.019 1.00 66.12 170 GLY A N 1
ATOM 1205 C CA . GLY A 1 170 ? 1.858 2.946 -22.186 1.00 66.12 170 GLY A CA 1
ATOM 1206 C C . GLY A 1 170 ? 2.858 4.069 -21.919 1.00 66.12 170 GLY A C 1
ATOM 1207 O O . GLY A 1 170 ? 3.730 4.304 -22.760 1.00 66.12 170 GLY A O 1
ATOM 1208 N N . ASP A 1 171 ? 2.729 4.732 -20.773 1.00 74.62 171 ASP A N 1
ATOM 1209 C CA . ASP A 1 171 ? 3.614 5.803 -20.329 1.00 74.62 171 ASP A CA 1
ATOM 1210 C C . ASP A 1 171 ? 4.870 5.254 -19.617 1.00 74.62 171 ASP A C 1
ATOM 1212 O O . ASP A 1 171 ? 5.923 5.895 -19.608 1.00 74.62 171 ASP A O 1
ATOM 1216 N N . ILE A 1 172 ? 4.849 3.988 -19.176 1.00 73.25 172 ILE A N 1
ATOM 1217 C CA . ILE A 1 172 ? 6.032 3.313 -1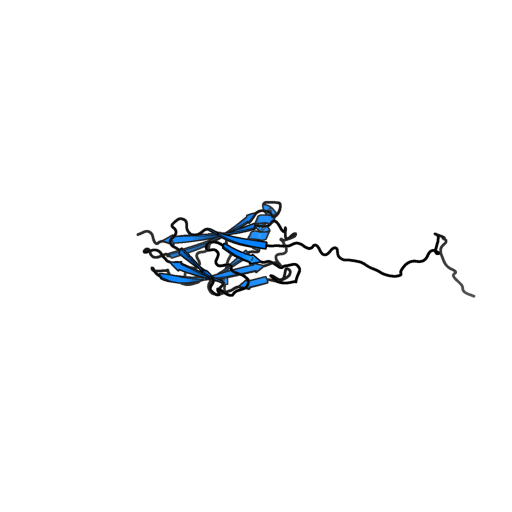8.633 1.00 73.25 172 ILE A CA 1
ATOM 1218 C C . ILE A 1 172 ? 6.929 2.837 -19.779 1.00 73.25 172 ILE A C 1
ATOM 1220 O O . ILE A 1 172 ? 6.699 1.814 -20.428 1.00 73.25 172 ILE A O 1
ATOM 1224 N N . SER A 1 173 ? 7.983 3.605 -20.043 1.00 62.50 173 SER A N 1
ATOM 1225 C CA . SER A 1 173 ? 8.918 3.336 -21.144 1.00 62.50 173 SER A CA 1
ATOM 1226 C C . SER A 1 173 ? 10.173 2.555 -20.741 1.00 62.50 173 SER A C 1
ATOM 1228 O O . SER A 1 173 ? 10.836 1.985 -21.612 1.00 62.50 173 SER A O 1
ATOM 1230 N N . ASP A 1 174 ? 10.487 2.504 -19.446 1.00 62.50 174 ASP A N 1
ATOM 1231 C CA . ASP A 1 174 ? 11.614 1.757 -18.895 1.00 62.50 174 ASP A CA 1
ATOM 1232 C C . ASP A 1 174 ? 11.301 1.325 -17.460 1.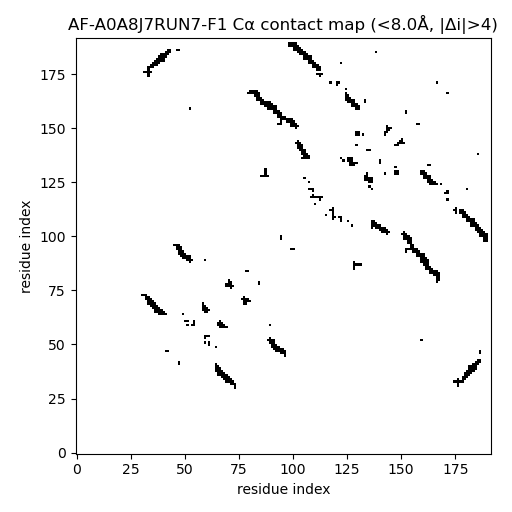00 62.50 174 ASP A C 1
ATOM 1234 O O . ASP A 1 174 ? 11.024 2.162 -16.603 1.00 62.50 174 ASP A O 1
ATOM 1238 N N . PHE A 1 175 ? 11.367 0.022 -17.202 1.00 61.88 175 PHE A N 1
ATOM 1239 C CA . PHE A 1 175 ? 11.350 -0.496 -15.843 1.00 61.88 175 PHE A CA 1
ATOM 1240 C C . PHE A 1 175 ? 12.779 -0.420 -15.323 1.00 61.88 175 PHE A C 1
ATOM 1242 O O . PHE A 1 175 ? 13.586 -1.323 -15.567 1.00 61.88 175 PHE A O 1
ATOM 1249 N N . ASN A 1 176 ? 13.112 0.678 -14.651 1.00 59.97 176 ASN A N 1
ATOM 1250 C CA . ASN A 1 176 ? 14.410 0.791 -14.006 1.00 59.97 176 ASN A CA 1
ATOM 1251 C C . ASN A 1 176 ? 14.475 -0.184 -12.820 1.00 59.97 176 ASN A C 1
ATOM 1253 O O . ASN A 1 176 ? 13.580 -0.213 -11.978 1.00 59.97 176 ASN A O 1
ATOM 1257 N N . ASP A 1 177 ? 15.549 -0.963 -12.749 1.00 60.59 177 ASP A N 1
ATOM 1258 C CA . ASP A 1 177 ? 15.811 -1.935 -11.683 1.00 60.59 177 ASP A CA 1
ATOM 1259 C C . ASP A 1 177 ? 15.974 -1.263 -10.312 1.00 60.59 177 ASP A C 1
ATOM 1261 O O . ASP A 1 177 ? 15.803 -1.910 -9.281 1.00 60.59 177 ASP A O 1
ATOM 1265 N N . ASP A 1 178 ? 16.266 0.041 -10.311 1.00 67.81 178 ASP A N 1
ATOM 1266 C CA . ASP A 1 178 ? 16.430 0.865 -9.114 1.00 67.81 178 ASP A CA 1
ATOM 1267 C C . ASP A 1 178 ? 15.108 1.493 -8.614 1.00 67.81 178 ASP A C 1
ATOM 1269 O O . ASP A 1 178 ? 15.119 2.236 -7.627 1.00 67.81 178 ASP A O 1
ATOM 1273 N N . ALA A 1 179 ? 13.974 1.245 -9.284 1.00 74.44 179 ALA A N 1
ATOM 1274 C CA . ALA A 1 179 ? 12.689 1.818 -8.888 1.00 74.44 179 ALA A CA 1
ATOM 1275 C C . ALA A 1 179 ? 12.236 1.288 -7.516 1.00 74.44 179 ALA A C 1
ATOM 1277 O O . ALA A 1 179 ? 12.121 0.084 -7.297 1.00 74.44 179 ALA A O 1
ATOM 1278 N N . THR A 1 180 ? 11.947 2.200 -6.591 1.00 77.12 180 THR A N 1
ATOM 1279 C CA . THR A 1 180 ? 11.437 1.897 -5.248 1.00 77.12 180 THR A CA 1
ATOM 1280 C C . THR A 1 180 ? 10.045 2.491 -5.103 1.00 77.12 180 THR A C 1
ATOM 1282 O O . THR A 1 180 ? 9.877 3.680 -5.362 1.00 77.12 180 THR A O 1
ATOM 1285 N N . PHE A 1 181 ? 9.076 1.675 -4.682 1.00 80.19 181 PHE A N 1
ATOM 1286 C CA . PHE A 1 181 ? 7.687 2.078 -4.464 1.00 80.19 181 PHE A CA 1
ATOM 1287 C C . PHE A 1 181 ? 7.413 2.102 -2.964 1.00 80.19 181 PHE A C 1
ATOM 1289 O O . PHE A 1 181 ? 7.524 1.084 -2.298 1.00 80.19 181 PHE A O 1
ATOM 1296 N N . THR A 1 182 ? 7.013 3.227 -2.406 1.00 79.38 182 THR A N 1
ATOM 1297 C CA . THR A 1 182 ? 6.634 3.319 -0.997 1.00 79.38 182 THR A CA 1
ATOM 1298 C C . THR A 1 182 ? 5.124 3.472 -0.914 1.00 79.38 182 THR A C 1
ATOM 1300 O O . THR A 1 182 ? 4.578 4.404 -1.494 1.00 79.38 182 THR A O 1
ATOM 1303 N N . LEU A 1 183 ? 4.443 2.566 -0.206 1.00 81.44 183 LEU A N 1
ATOM 1304 C CA . LEU A 1 183 ? 3.010 2.681 0.063 1.00 81.44 183 LEU A CA 1
ATOM 1305 C C . LEU A 1 183 ? 2.814 3.248 1.465 1.00 81.44 183 LEU A C 1
ATOM 1307 O O . LEU A 1 183 ? 3.095 2.605 2.472 1.00 81.44 183 LEU A O 1
ATOM 1311 N N . THR A 1 184 ? 2.269 4.444 1.547 1.00 81.31 184 THR A N 1
ATOM 1312 C CA . THR A 1 184 ? 1.856 5.039 2.812 1.00 81.31 184 THR A CA 1
ATOM 1313 C C . THR A 1 184 ? 0.382 4.742 3.045 1.00 81.31 184 THR A C 1
ATOM 1315 O O . THR A 1 184 ? -0.446 4.995 2.171 1.00 81.31 184 THR A O 1
ATOM 1318 N N . ILE A 1 185 ? 0.051 4.221 4.229 1.00 83.44 185 ILE A N 1
ATOM 1319 C CA . ILE A 1 185 ? -1.331 3.987 4.658 1.00 83.44 185 ILE A CA 1
ATOM 1320 C C . ILE A 1 185 ? -1.643 4.987 5.767 1.00 83.44 185 ILE A C 1
ATOM 1322 O O . ILE A 1 185 ? -0.995 4.978 6.813 1.00 83.44 185 ILE A O 1
ATOM 1326 N N . SER A 1 186 ? -2.638 5.840 5.543 1.00 83.00 186 SER A N 1
ATOM 1327 C CA . SER A 1 186 ? -3.097 6.817 6.530 1.00 83.00 186 SER A CA 1
ATOM 1328 C C . SER A 1 186 ? -4.433 6.377 7.104 1.00 83.00 186 SER A C 1
ATOM 1330 O O . SER A 1 186 ? -5.343 6.047 6.348 1.00 83.00 186 SER A O 1
ATOM 1332 N N . ALA A 1 187 ? -4.560 6.399 8.430 1.00 85.50 187 ALA A N 1
ATOM 1333 C CA . ALA A 1 187 ? -5.831 6.219 9.116 1.00 85.50 187 ALA A CA 1
ATOM 1334 C C . ALA A 1 187 ? -6.210 7.482 9.879 1.00 85.50 187 ALA A C 1
ATOM 1336 O O . ALA A 1 187 ? -5.356 8.123 10.483 1.00 85.50 187 ALA A O 1
ATOM 1337 N N . GLU A 1 188 ? -7.498 7.810 9.885 1.00 85.00 188 GLU A N 1
ATOM 1338 C CA . GLU A 1 188 ? -8.035 8.870 10.736 1.00 85.00 188 GLU A CA 1
ATOM 1339 C C . GLU A 1 188 ? -9.122 8.292 11.643 1.00 85.00 188 GLU A C 1
ATOM 1341 O O . GLU A 1 188 ? -9.972 7.499 11.224 1.00 85.00 188 GLU A O 1
ATOM 1346 N N . ALA A 1 189 ? -9.045 8.654 12.922 1.00 81.00 189 ALA A N 1
ATOM 1347 C CA . ALA A 1 189 ? -10.068 8.339 13.901 1.00 81.00 189 ALA A CA 1
ATOM 1348 C C . ALA A 1 189 ? -11.121 9.445 13.928 1.00 81.00 189 ALA A C 1
ATOM 1350 O O . ALA A 1 189 ? -10.800 10.621 13.747 1.00 81.00 189 ALA A O 1
ATOM 1351 N N . THR A 1 190 ? -12.361 9.082 14.245 1.00 70.25 190 THR A N 1
ATOM 1352 C CA . THR A 1 190 ? -13.438 10.062 14.376 1.00 70.25 190 THR A CA 1
ATOM 1353 C C . THR A 1 190 ? -13.091 11.072 15.476 1.00 70.25 190 THR A C 1
ATOM 1355 O O . THR A 1 190 ? -12.949 10.704 16.648 1.00 70.25 190 THR A O 1
ATOM 1358 N N . ASP A 1 191 ? -12.975 12.352 15.109 1.00 56.41 191 ASP A N 1
ATOM 1359 C CA . ASP A 1 191 ? -12.811 13.447 16.069 1.00 56.41 191 ASP A CA 1
ATOM 1360 C C . ASP A 1 191 ? -13.976 13.406 17.077 1.00 56.41 191 ASP A C 1
ATOM 1362 O O . ASP A 1 191 ? -15.149 13.552 16.718 1.00 56.41 191 ASP A O 1
ATOM 1366 N N . SER A 1 192 ? -13.644 13.157 18.347 1.00 47.97 192 SER A N 1
ATOM 1367 C CA . SER A 1 192 ? -14.602 13.059 19.462 1.00 47.97 192 SER A CA 1
ATOM 1368 C C . SER A 1 192 ? -15.151 14.412 19.914 1.00 47.97 192 SER A C 1
ATOM 1370 O O . SER A 1 192 ? -14.365 15.383 20.002 1.00 47.97 192 SER A O 1
#

Nearest PDB structures (foldseek):
  3syq-assembly1_A-2  TM=2.870E-01  e=2.885E+00  Mus musculus
  7w4o-assembly1_A  TM=2.763E-01  e=4.127E+00  Mus musculus

Solvent-accessible surface area (backbone atoms only — not comparable to full-atom values): 11228 Å² total; per-residue (Å²): 133,90,78,92,77,86,84,79,87,79,93,84,82,87,88,88,77,91,78,72,86,82,71,97,75,69,82,79,74,79,86,66,64,28,53,39,46,30,40,39,49,73,29,99,80,67,35,62,43,78,40,64,65,47,81,87,42,98,48,43,50,89,84,74,51,38,46,40,36,55,47,27,44,98,87,69,54,52,55,61,72,82,31,72,48,76,38,64,63,44,33,33,45,27,28,72,34,88,59,44,31,55,37,40,24,33,31,52,47,46,42,57,51,84,46,73,68,52,15,53,42,53,36,72,24,39,28,34,16,39,84,86,42,78,41,71,30,74,50,83,52,49,53,27,37,76,92,49,63,59,45,67,27,46,61,75,31,68,51,59,33,16,40,31,40,38,49,65,47,84,75,59,84,70,89,47,52,62,30,39,36,36,35,39,43,45,65,41,59,66,86,127

Secondary structure (DSSP, 8-state):
----------------S-----------------EEEEEEE--TT--EEEEES-TT-TT---SSSEEEEE---TTS-S--TTSEEEEEEEEEEEE-SSSPEEEEEEEEEEE-SSSHHHHHHHHHTEEEEETTEEEE-BS---TTSTTTT---B-TT-EEEEEEEEETT-TT-----TT-EEEEEEEEEE---

pLDDT: mean 70.64, std 19.28, range [30.48, 95.62]

Organism: NCBI:txid29284

Radius of gyration: 26.12 Å; Cα contacts (8 Å, |Δi|>4): 391; chains: 1; bounding box: 59×36×103 Å

Mean predicted aligned error: 13.81 Å